Protein AF-A0A7S1Y631-F1 (afdb_monomer_lite)

Secondary structure (DSSP, 8-state):
-HHHHHHHHHHS-----SSS-HHHHHHHHHHHHHHHHHH-TT--TT-GGGGGG--B-TTSPBTT------HHHHHHHT-HHHHHHHHHHH--S-PPPPEEEEEEPPPSB-TTS-B-GGGSPPP----SS-HHHHH-GGGHHHHHHHHTT----SS-THHHHHHHH---GGG-----EEEE-S-SS---TTS---EEEEE-

Sequence (200 aa):
LKKRRTFFQKYGFIIFRHILSEEECDEAIDDMWNLIIEQNNSVRRDDWTTWERNFTTQFGMPFNVKALFRPSLLRLRQHPRVYDAFRSILHDDEIVCGHDRWLMNRPTVLPDGTRKKEWESKHNVHLDFNPFSFFESSAEKAVRGYLSQLQYSNKNMRGFIAENNTIHQSFGLCVQGILNLQDLESYGPNKGGGGTIVVQ

Radius of gyration: 18.42 Å; chains: 1; bounding box: 43×35×48 Å

pLDDT: mean 87.19, std 10.1, range [46.66, 97.69]

Structure (mmCIF, N/CA/C/O backbone):
data_AF-A0A7S1Y631-F1
#
_entry.id   AF-A0A7S1Y631-F1
#
loop_
_atom_site.group_PDB
_atom_site.id
_atom_site.type_symbol
_atom_site.label_atom_id
_atom_site.label_alt_id
_atom_site.label_comp_id
_atom_site.label_asym_id
_atom_site.label_entity_id
_atom_site.label_seq_id
_atom_site.pdbx_PDB_ins_code
_atom_site.Cartn_x
_atom_site.Cartn_y
_atom_site.Cartn_z
_atom_site.occupancy
_atom_site.B_iso_or_equiv
_atom_site.auth_seq_id
_atom_site.auth_comp_id
_atom_site.auth_asym_id
_atom_site.auth_atom_id
_atom_site.pdbx_PDB_model_num
ATOM 1 N N . LEU A 1 1 ? -3.856 -18.880 14.630 1.00 62.88 1 LEU A N 1
ATOM 2 C CA . LEU A 1 1 ? -4.432 -17.577 15.040 1.00 62.88 1 LEU A CA 1
ATOM 3 C C . LEU A 1 1 ? -3.735 -17.002 16.277 1.00 62.88 1 LEU A C 1
ATOM 5 O O . LEU A 1 1 ? -2.932 -16.102 16.089 1.00 62.88 1 LEU A O 1
ATOM 9 N N . LYS A 1 2 ? -3.880 -17.575 17.490 1.00 74.00 2 LYS A N 1
ATOM 10 C CA . LYS A 1 2 ? -3.275 -17.025 18.735 1.00 74.00 2 LYS A CA 1
ATOM 11 C C . LYS A 1 2 ? -1.786 -16.646 18.632 1.00 74.00 2 LYS A C 1
ATOM 13 O O . LYS A 1 2 ? -1.424 -15.535 18.990 1.00 74.00 2 LYS A O 1
ATOM 18 N N . LYS A 1 3 ? -0.940 -17.514 18.057 1.00 89.88 3 LYS A N 1
ATOM 19 C CA . LYS A 1 3 ? 0.503 -17.236 17.890 1.00 89.88 3 LYS A CA 1
ATOM 20 C C . LYS A 1 3 ? 0.800 -15.982 17.047 1.00 89.88 3 LYS A C 1
ATOM 22 O O . LYS A 1 3 ? 1.755 -15.279 17.350 1.00 89.88 3 LYS A O 1
ATOM 27 N N . ARG A 1 4 ? -0.014 -15.695 16.020 1.00 92.50 4 ARG A N 1
ATOM 28 C CA . ARG A 1 4 ? 0.170 -14.536 15.125 1.00 92.50 4 ARG A CA 1
ATOM 29 C C . ARG A 1 4 ? -0.130 -13.232 15.859 1.00 92.50 4 ARG A C 1
ATOM 31 O O . ARG A 1 4 ? 0.714 -12.346 15.880 1.00 92.50 4 ARG A O 1
ATOM 38 N N . ARG A 1 5 ? -1.277 -13.165 16.542 1.00 92.50 5 ARG A N 1
ATOM 39 C CA . ARG A 1 5 ? -1.662 -11.994 17.339 1.00 92.50 5 ARG A CA 1
ATOM 40 C C . ARG A 1 5 ? -0.692 -11.731 18.487 1.00 92.50 5 ARG A C 1
ATOM 42 O O . ARG A 1 5 ? -0.300 -10.591 18.676 1.00 92.50 5 ARG A O 1
ATOM 49 N N . THR A 1 6 ? -0.240 -12.766 19.199 1.00 94.56 6 THR A N 1
ATOM 50 C CA . THR A 1 6 ? 0.769 -12.596 20.259 1.00 94.56 6 THR A CA 1
ATOM 51 C C . THR A 1 6 ? 2.092 -12.056 19.712 1.00 94.56 6 THR A C 1
ATOM 53 O O . THR A 1 6 ? 2.695 -11.189 20.336 1.00 94.56 6 THR A O 1
ATOM 56 N N . PHE A 1 7 ? 2.539 -12.532 18.543 1.00 96.44 7 PHE A N 1
ATOM 57 C CA . PHE A 1 7 ? 3.731 -11.989 17.889 1.00 96.44 7 PHE A CA 1
ATOM 58 C C . PHE A 1 7 ? 3.532 -10.512 17.525 1.00 96.44 7 PHE A C 1
ATOM 60 O O . PHE A 1 7 ? 4.341 -9.675 17.915 1.00 96.44 7 PHE A O 1
ATOM 67 N N . PHE A 1 8 ? 2.422 -10.189 16.859 1.00 96.75 8 PHE A N 1
ATOM 68 C CA . PHE A 1 8 ? 2.091 -8.821 16.469 1.00 96.75 8 PHE A CA 1
ATOM 69 C C . PHE A 1 8 ? 2.000 -7.876 17.677 1.00 96.75 8 PHE A C 1
ATOM 71 O O . PHE A 1 8 ? 2.593 -6.809 17.660 1.00 96.75 8 PHE A O 1
ATOM 78 N N . GLN A 1 9 ? 1.354 -8.290 18.769 1.00 95.06 9 GLN A N 1
ATOM 79 C CA . GLN A 1 9 ? 1.268 -7.496 20.003 1.00 95.06 9 GLN A CA 1
ATOM 80 C C . GLN A 1 9 ? 2.632 -7.248 20.655 1.00 95.06 9 GLN A C 1
ATOM 82 O O . GLN A 1 9 ? 2.832 -6.207 21.271 1.00 95.06 9 GLN A O 1
ATOM 87 N N . LYS A 1 10 ? 3.565 -8.200 20.539 1.00 96.44 10 LYS A N 1
ATOM 88 C CA . LYS A 1 10 ? 4.908 -8.068 21.111 1.00 96.44 10 LYS A CA 1
ATOM 89 C C . LYS A 1 10 ? 5.815 -7.165 20.274 1.00 96.44 10 LYS A C 1
ATOM 91 O O . LYS A 1 10 ? 6.613 -6.431 20.845 1.00 96.44 10 LYS A O 1
ATOM 96 N N . TYR A 1 11 ? 5.739 -7.270 18.949 1.00 96.94 11 TYR A N 1
ATOM 97 C CA . TYR A 1 11 ? 6.712 -6.650 18.043 1.00 96.94 11 TYR A CA 1
ATOM 98 C C . TYR A 1 11 ? 6.158 -5.471 17.235 1.00 96.94 11 TYR A C 1
ATOM 100 O O . TYR A 1 11 ? 6.938 -4.747 16.629 1.00 96.94 11 TYR A O 1
ATOM 108 N N . GLY A 1 12 ? 4.839 -5.271 17.206 1.00 94.50 12 GLY A N 1
ATOM 109 C CA . GLY A 1 12 ? 4.174 -4.228 16.420 1.00 94.50 12 GLY A CA 1
ATOM 110 C C . GLY A 1 12 ? 4.062 -4.532 14.922 1.00 94.50 12 GLY A C 1
ATOM 111 O O . GLY A 1 12 ? 3.544 -3.711 14.177 1.00 94.50 12 GLY A O 1
ATOM 112 N N . PHE A 1 13 ? 4.531 -5.698 14.464 1.00 95.81 13 PHE A N 1
ATOM 113 C CA . PHE A 1 13 ? 4.452 -6.116 13.064 1.00 95.81 13 PHE A CA 1
ATOM 114 C C . PHE A 1 13 ? 4.351 -7.639 12.926 1.00 95.81 13 PHE A C 1
ATOM 116 O O . PHE A 1 13 ? 4.615 -8.398 13.862 1.00 95.81 13 PHE A O 1
ATOM 123 N N . ILE A 1 14 ? 3.973 -8.096 11.733 1.00 96.56 14 ILE A N 1
ATOM 124 C CA . ILE A 1 14 ? 3.995 -9.503 11.330 1.00 96.56 14 ILE A CA 1
ATOM 125 C C . ILE A 1 14 ? 4.202 -9.591 9.814 1.00 96.56 14 ILE A C 1
ATOM 127 O O . ILE A 1 14 ? 3.751 -8.723 9.074 1.00 96.56 14 ILE A O 1
ATOM 131 N N . ILE A 1 15 ? 4.877 -10.645 9.352 1.00 95.94 15 ILE A N 1
ATOM 132 C CA . ILE A 1 15 ? 5.098 -10.899 7.926 1.00 95.94 15 ILE A CA 1
ATOM 133 C C . ILE A 1 15 ? 4.320 -12.145 7.521 1.00 95.94 15 ILE A C 1
ATOM 135 O O . ILE A 1 15 ? 4.464 -13.208 8.131 1.00 95.94 15 ILE A O 1
ATOM 139 N N . PHE A 1 16 ? 3.538 -12.016 6.455 1.00 95.75 16 PHE A N 1
ATOM 140 C CA . PHE A 1 16 ? 2.877 -13.129 5.795 1.00 95.75 16 PHE A CA 1
ATOM 141 C C . PHE A 1 16 ? 3.543 -13.371 4.443 1.00 95.75 16 PHE A C 1
ATOM 143 O O . PHE A 1 16 ? 3.702 -12.448 3.650 1.00 95.75 16 PHE A O 1
ATOM 150 N N . ARG A 1 17 ? 3.953 -14.614 4.185 1.00 94.62 17 ARG A N 1
ATOM 151 C CA . ARG A 1 17 ? 4.578 -15.012 2.918 1.00 94.62 17 ARG A CA 1
ATOM 152 C C . ARG A 1 17 ? 3.569 -15.728 2.035 1.00 94.62 17 ARG A C 1
ATOM 154 O O . ARG A 1 17 ? 2.654 -16.362 2.557 1.00 94.62 17 ARG A O 1
ATOM 161 N N . HIS A 1 18 ? 3.778 -15.653 0.721 1.00 94.06 18 HIS A N 1
ATOM 162 C CA . HIS A 1 18 ? 2.951 -16.337 -0.281 1.00 94.06 18 HIS A CA 1
ATOM 163 C C . HIS A 1 18 ? 1.458 -15.983 -0.156 1.00 94.06 18 HIS A C 1
ATOM 165 O O . HIS A 1 18 ? 0.580 -16.841 -0.258 1.00 94.06 18 HIS A O 1
ATOM 171 N N . ILE A 1 19 ? 1.176 -14.704 0.121 1.00 96.06 19 ILE A N 1
ATOM 172 C CA . ILE A 1 19 ? -0.189 -14.161 0.149 1.00 96.06 19 ILE A CA 1
ATOM 173 C C . ILE A 1 19 ? -0.735 -13.978 -1.263 1.00 96.06 19 ILE A C 1
ATOM 175 O O . ILE A 1 19 ? -1.930 -14.159 -1.457 1.00 96.06 19 ILE A O 1
ATOM 179 N N . LEU A 1 20 ? 0.141 -13.674 -2.218 1.00 95.19 20 LEU A N 1
ATOM 180 C CA . LEU A 1 20 ? -0.149 -13.569 -3.644 1.00 95.19 20 LEU A CA 1
ATOM 181 C C . LEU A 1 20 ? 0.637 -14.650 -4.397 1.00 95.19 20 LEU A C 1
ATOM 183 O O . LEU A 1 20 ? 1.653 -15.147 -3.898 1.00 95.19 20 LEU A O 1
ATOM 187 N N . SER A 1 21 ? 0.114 -15.061 -5.545 1.00 94.00 21 SER A N 1
ATOM 188 C CA . SER A 1 21 ? 0.820 -15.851 -6.561 1.00 94.00 21 SER A CA 1
ATOM 189 C C . SER A 1 21 ? 1.738 -14.961 -7.406 1.00 94.00 21 SER A C 1
ATOM 191 O O . SER A 1 21 ? 1.640 -13.735 -7.346 1.00 94.00 21 SER A O 1
ATOM 193 N N . GLU A 1 22 ? 2.638 -15.570 -8.179 1.00 91.12 22 GLU A N 1
ATOM 194 C CA . GLU A 1 22 ? 3.520 -14.819 -9.084 1.00 91.12 22 GLU A CA 1
ATOM 195 C C . GLU A 1 22 ? 2.710 -14.113 -10.174 1.00 91.12 22 GLU A C 1
ATOM 197 O O . GLU A 1 22 ? 2.967 -12.951 -10.473 1.00 91.12 22 GLU A O 1
ATOM 202 N N . GLU A 1 23 ? 1.667 -14.765 -10.685 1.00 92.50 23 GLU A N 1
ATOM 203 C CA . GLU A 1 23 ? 0.781 -14.223 -11.710 1.00 92.50 23 GLU A CA 1
ATOM 204 C C . GLU A 1 23 ? 0.008 -12.993 -11.209 1.00 92.50 23 GLU A C 1
ATOM 206 O O . GLU A 1 23 ? -0.106 -11.998 -11.923 1.00 92.50 23 GLU A O 1
ATOM 211 N N . GLU A 1 24 ? -0.484 -13.026 -9.965 1.00 93.44 24 GLU A N 1
ATOM 212 C CA . GLU A 1 24 ? -1.154 -11.879 -9.333 1.00 93.44 24 GLU A CA 1
ATOM 213 C C . GLU A 1 24 ? -0.196 -10.699 -9.117 1.00 93.44 24 GLU A C 1
ATOM 215 O O . GLU A 1 24 ? -0.592 -9.538 -9.260 1.00 93.44 24 GLU A O 1
ATOM 220 N N . CYS A 1 25 ? 1.062 -10.983 -8.768 1.00 92.31 25 CYS A N 1
ATOM 221 C CA . CYS A 1 25 ? 2.093 -9.957 -8.653 1.00 92.31 25 CYS A CA 1
ATOM 222 C C . CYS A 1 25 ? 2.426 -9.340 -10.017 1.00 92.31 25 CYS A C 1
ATOM 224 O O . CYS A 1 25 ? 2.446 -8.113 -10.131 1.00 92.31 25 CYS A O 1
ATOM 226 N N . ASP A 1 26 ? 2.641 -10.168 -11.043 1.00 90.12 26 ASP A N 1
ATOM 227 C CA . ASP A 1 26 ? 2.961 -9.726 -12.403 1.00 90.12 26 ASP A CA 1
ATOM 228 C C . ASP A 1 26 ? 1.822 -8.867 -12.988 1.00 90.12 26 ASP A C 1
ATOM 230 O O . ASP A 1 26 ? 2.077 -7.779 -13.507 1.00 90.12 26 ASP A O 1
ATOM 234 N N . GLU A 1 27 ? 0.558 -9.269 -12.811 1.00 91.38 27 GLU A N 1
ATOM 235 C CA . GLU A 1 27 ? -0.607 -8.487 -13.253 1.00 91.38 27 GLU A CA 1
ATOM 236 C C . GLU A 1 27 ? -0.666 -7.099 -12.588 1.00 91.38 27 GLU A C 1
ATOM 238 O O . GLU A 1 27 ? -0.977 -6.087 -13.228 1.00 91.38 27 GLU A O 1
ATOM 243 N N . ALA A 1 28 ? -0.367 -7.024 -11.291 1.00 91.69 28 ALA A N 1
ATOM 244 C CA . ALA A 1 28 ? -0.367 -5.759 -10.568 1.00 91.69 28 ALA A CA 1
ATOM 245 C C . ALA A 1 28 ? 0.784 -4.844 -11.002 1.00 91.69 28 ALA A C 1
ATOM 247 O O . ALA A 1 28 ? 0.575 -3.640 -11.169 1.00 91.69 28 ALA A O 1
ATOM 248 N N . ILE A 1 29 ? 1.972 -5.404 -11.238 1.00 90.50 29 ILE A N 1
ATOM 249 C CA . ILE A 1 29 ? 3.133 -4.673 -11.760 1.00 90.50 29 ILE A CA 1
ATOM 250 C C . ILE A 1 29 ? 2.848 -4.140 -13.167 1.00 90.50 29 ILE A C 1
ATOM 252 O O . ILE A 1 29 ? 3.169 -2.987 -13.465 1.00 90.50 29 ILE A O 1
ATOM 256 N N . ASP A 1 30 ? 2.208 -4.937 -14.020 1.00 90.81 30 ASP A N 1
ATOM 257 C CA . ASP A 1 30 ? 1.785 -4.514 -15.354 1.00 90.81 30 ASP A CA 1
ATOM 258 C C . ASP A 1 30 ? 0.833 -3.314 -15.283 1.00 90.81 30 ASP A C 1
ATOM 260 O O . ASP A 1 30 ? 1.021 -2.325 -15.995 1.00 90.81 30 ASP A O 1
ATOM 264 N N . ASP A 1 31 ? -0.147 -3.347 -14.378 1.00 90.88 31 ASP A N 1
ATOM 265 C CA . ASP A 1 31 ? -1.072 -2.229 -14.186 1.00 90.88 31 ASP A CA 1
ATOM 266 C C . ASP A 1 31 ? -0.384 -0.966 -13.632 1.00 90.88 31 ASP A C 1
ATOM 268 O O . ASP A 1 31 ? -0.712 0.151 -14.046 1.00 90.88 31 ASP A O 1
ATOM 272 N N . MET A 1 32 ? 0.609 -1.127 -12.750 1.00 89.06 32 MET A N 1
ATOM 273 C CA . MET A 1 32 ? 1.445 -0.019 -12.273 1.00 89.06 32 MET A CA 1
ATOM 274 C C . MET A 1 32 ? 2.220 0.625 -13.429 1.00 89.06 32 MET A C 1
ATOM 276 O O . MET A 1 32 ? 2.198 1.850 -13.567 1.00 89.06 32 MET A O 1
ATOM 280 N N . TRP A 1 33 ? 2.846 -0.175 -14.300 1.00 89.25 33 TRP A N 1
ATOM 281 C CA . TRP A 1 33 ? 3.524 0.323 -15.502 1.00 89.25 33 TRP A CA 1
ATOM 282 C C . TRP A 1 33 ? 2.578 1.043 -16.454 1.00 89.25 33 TRP A C 1
ATOM 284 O O . TRP A 1 33 ? 2.906 2.136 -16.921 1.00 89.25 33 TRP A O 1
ATOM 294 N N . ASN A 1 34 ? 1.398 0.474 -16.702 1.00 90.56 34 ASN A N 1
ATOM 295 C CA . ASN A 1 34 ? 0.387 1.093 -17.553 1.00 90.56 34 ASN A CA 1
ATOM 296 C C . ASN A 1 34 ? -0.004 2.478 -17.024 1.00 90.56 34 ASN A C 1
ATOM 298 O O . ASN A 1 34 ? -0.001 3.439 -17.790 1.00 90.56 34 ASN A O 1
ATOM 302 N N . LEU A 1 35 ? -0.228 2.621 -15.711 1.00 88.25 35 LEU A N 1
ATOM 303 C CA . LEU A 1 35 ? -0.537 3.921 -15.107 1.00 88.25 35 LEU A CA 1
ATOM 304 C C . LEU A 1 35 ? 0.593 4.946 -15.303 1.00 88.25 35 LEU A C 1
ATOM 306 O O . LEU A 1 35 ? 0.322 6.117 -15.565 1.00 88.25 35 LEU A O 1
ATOM 310 N N . ILE A 1 36 ? 1.856 4.535 -15.181 1.00 87.62 36 ILE A N 1
ATOM 311 C CA . ILE A 1 36 ? 2.997 5.442 -15.390 1.00 87.62 36 ILE A CA 1
ATOM 312 C C . ILE A 1 36 ? 3.056 5.902 -16.842 1.00 87.62 36 ILE A C 1
ATOM 314 O O . ILE A 1 36 ? 3.253 7.088 -17.094 1.00 87.62 36 ILE A O 1
ATOM 318 N N . ILE A 1 37 ? 2.887 4.979 -17.788 1.00 89.44 37 ILE A N 1
ATOM 319 C CA . ILE A 1 37 ? 2.931 5.271 -19.225 1.00 89.44 37 ILE A CA 1
ATOM 320 C C . ILE A 1 37 ? 1.765 6.191 -19.615 1.00 89.44 37 ILE A C 1
ATOM 322 O O . ILE A 1 37 ? 1.969 7.154 -20.354 1.00 89.44 37 ILE A O 1
ATOM 326 N N . GLU A 1 38 ? 0.567 5.959 -19.065 1.00 88.62 38 GLU A N 1
ATOM 327 C CA . GLU A 1 38 ? -0.604 6.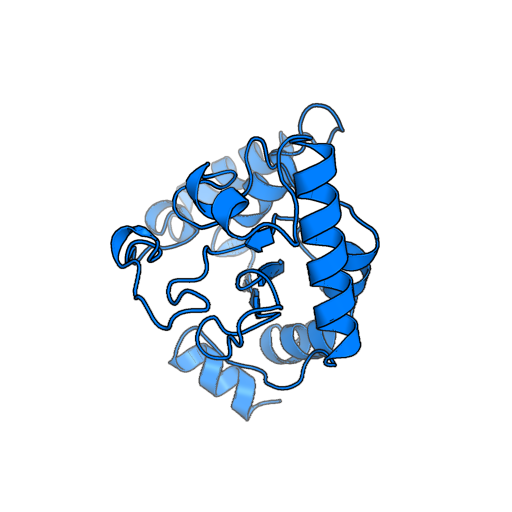838 -19.218 1.00 88.62 38 GLU A CA 1
ATOM 328 C C . GLU A 1 38 ? -0.310 8.271 -18.730 1.00 88.62 38 GLU A C 1
ATOM 330 O O . GLU A 1 38 ? -0.759 9.243 -19.339 1.00 88.62 38 GLU A O 1
ATOM 335 N N . GLN A 1 39 ? 0.456 8.418 -17.644 1.00 85.69 39 GLN A N 1
ATOM 336 C CA . GLN A 1 39 ? 0.809 9.715 -17.052 1.00 85.69 39 GLN A CA 1
ATOM 337 C C . GLN A 1 39 ? 2.035 10.374 -17.697 1.00 85.69 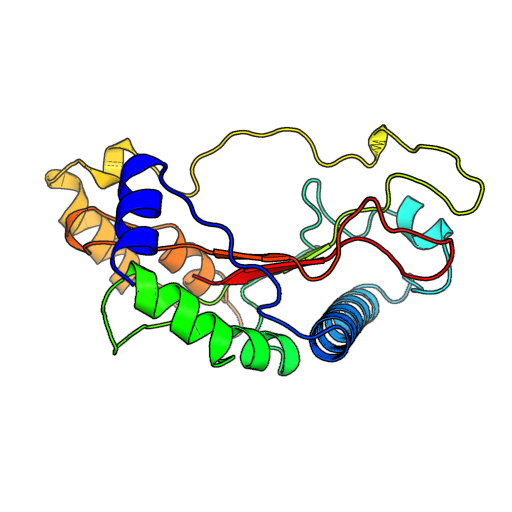39 GLN A C 1
ATOM 339 O O . GLN A 1 39 ? 2.206 11.591 -17.595 1.00 85.69 39 GLN A O 1
ATOM 344 N N . ASN A 1 40 ? 2.900 9.588 -18.334 1.00 86.38 40 ASN A N 1
ATOM 345 C CA . ASN A 1 40 ? 4.147 10.040 -18.925 1.00 86.38 40 ASN A CA 1
ATOM 346 C C . ASN A 1 40 ? 4.463 9.226 -20.184 1.00 86.38 40 ASN A C 1
ATOM 348 O O . ASN A 1 40 ? 5.152 8.209 -20.137 1.00 86.38 40 ASN A O 1
ATOM 352 N N . ASN A 1 41 ? 4.024 9.736 -21.334 1.00 85.62 41 ASN A N 1
ATOM 353 C CA . ASN A 1 41 ? 4.198 9.098 -22.643 1.00 85.62 41 ASN A CA 1
ATOM 3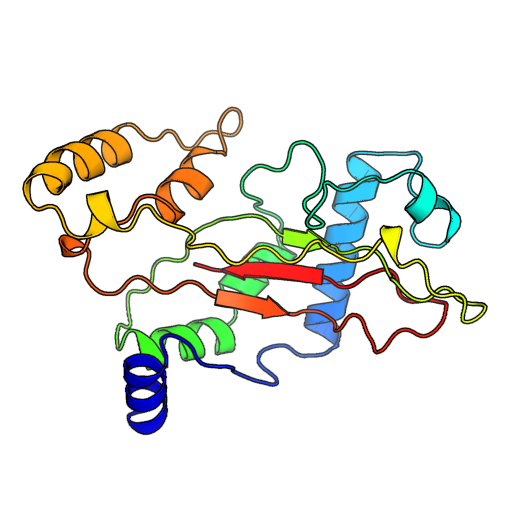54 C C . ASN A 1 41 ? 5.665 8.890 -23.080 1.00 85.62 41 ASN A C 1
ATOM 356 O O . ASN A 1 41 ? 5.918 8.192 -24.063 1.00 85.62 41 ASN A O 1
ATOM 360 N N . SER A 1 42 ? 6.629 9.501 -22.383 1.00 87.12 42 SER A N 1
ATOM 361 C CA . SER A 1 42 ? 8.059 9.326 -22.646 1.00 87.12 42 SER A CA 1
ATOM 362 C C . SER A 1 42 ? 8.651 8.093 -21.955 1.00 87.12 42 SER A C 1
ATOM 364 O O . SER A 1 42 ? 9.752 7.671 -22.316 1.00 87.12 42 SER A O 1
ATOM 366 N N . VAL A 1 43 ? 7.944 7.526 -20.973 1.00 88.88 43 VAL A N 1
ATOM 367 C CA . VAL A 1 43 ? 8.343 6.314 -20.252 1.00 88.88 43 VAL A CA 1
ATOM 368 C C . VAL A 1 43 ? 8.118 5.112 -21.158 1.00 88.88 43 VAL A C 1
ATOM 370 O O . VAL A 1 43 ? 7.028 4.923 -21.698 1.00 88.88 43 VAL A O 1
ATOM 373 N N . ARG A 1 44 ? 9.142 4.268 -21.291 1.00 88.31 44 ARG A N 1
ATOM 374 C CA . ARG A 1 44 ? 9.006 2.943 -21.894 1.00 88.31 44 ARG A CA 1
ATOM 375 C C . ARG A 1 44 ? 9.530 1.882 -20.939 1.00 88.31 44 ARG A C 1
ATOM 377 O O . ARG A 1 44 ? 10.628 2.015 -20.406 1.00 88.31 44 ARG A O 1
ATOM 384 N N . ARG A 1 45 ? 8.726 0.844 -20.711 1.00 86.25 45 ARG A N 1
ATOM 385 C CA . ARG A 1 45 ? 9.032 -0.236 -19.759 1.00 86.25 45 ARG A CA 1
ATOM 386 C C . ARG A 1 45 ? 10.265 -1.049 -20.164 1.00 86.25 45 ARG A C 1
ATOM 388 O O . ARG A 1 45 ? 11.002 -1.511 -19.302 1.00 86.25 45 ARG A O 1
ATOM 395 N N . ASP A 1 46 ? 10.459 -1.223 -21.463 1.00 84.75 46 ASP A N 1
ATOM 396 C CA . ASP A 1 46 ? 11.545 -1.972 -22.093 1.00 84.75 46 ASP A CA 1
ATOM 397 C C . ASP A 1 46 ? 12.823 -1.141 -22.310 1.00 84.75 46 ASP A C 1
ATOM 399 O O . ASP A 1 46 ? 13.863 -1.690 -22.664 1.00 84.75 46 ASP A O 1
ATOM 403 N N . ASP A 1 47 ? 12.779 0.170 -22.058 1.00 86.56 47 ASP A N 1
ATOM 404 C CA . ASP A 1 47 ? 13.932 1.065 -22.158 1.00 86.56 47 ASP A CA 1
ATOM 405 C C . ASP A 1 47 ? 14.500 1.367 -20.768 1.00 86.56 47 ASP A C 1
ATOM 407 O O . ASP A 1 47 ? 13.927 2.139 -19.994 1.00 86.56 47 ASP A O 1
ATOM 411 N N . TRP A 1 48 ? 15.673 0.808 -20.462 1.00 82.94 48 TRP A N 1
ATOM 412 C CA . TRP A 1 48 ? 16.336 1.017 -19.173 1.00 82.94 48 TRP A CA 1
ATOM 413 C C . TRP A 1 48 ? 16.688 2.486 -18.896 1.00 82.94 48 TRP A C 1
ATOM 415 O O . TRP A 1 48 ? 16.725 2.916 -17.740 1.00 82.94 48 TRP A O 1
ATOM 425 N N . THR A 1 49 ? 16.898 3.291 -19.942 1.00 86.12 49 THR A N 1
ATOM 426 C CA . THR A 1 49 ? 17.199 4.721 -19.789 1.00 86.12 49 THR A CA 1
ATOM 427 C C . THR A 1 49 ? 15.999 5.514 -19.270 1.00 86.12 49 THR A C 1
ATOM 429 O O . THR A 1 49 ? 16.169 6.617 -18.748 1.00 86.12 49 THR A O 1
ATOM 432 N N . THR A 1 50 ? 14.790 4.941 -19.315 1.00 87.75 50 THR A N 1
ATOM 433 C CA . THR A 1 50 ? 13.584 5.519 -18.711 1.00 87.75 50 THR A CA 1
ATOM 434 C C . THR A 1 50 ? 13.774 5.798 -17.222 1.00 87.75 50 THR A C 1
ATOM 436 O O . THR A 1 50 ? 13.302 6.825 -16.727 1.00 87.75 50 THR A O 1
ATOM 439 N N . TRP A 1 51 ? 14.512 4.943 -16.509 1.00 86.06 51 TRP A N 1
ATOM 440 C CA . TRP A 1 51 ? 14.787 5.146 -15.090 1.00 86.06 51 TRP A CA 1
ATOM 441 C C . TRP A 1 51 ? 15.565 6.435 -14.831 1.00 86.06 51 TRP A C 1
ATOM 443 O O . TRP A 1 51 ? 15.228 7.140 -13.883 1.00 86.06 51 TRP A O 1
ATOM 453 N N . GLU A 1 52 ? 16.521 6.803 -15.694 1.00 86.50 52 GLU A N 1
ATOM 454 C CA . GLU A 1 52 ? 17.352 8.014 -15.552 1.00 86.50 52 GLU A CA 1
ATOM 455 C C . GLU A 1 52 ? 16.526 9.309 -15.508 1.00 86.50 52 GLU A C 1
ATOM 457 O O . GLU A 1 52 ? 16.926 10.285 -14.877 1.00 86.50 52 GLU A O 1
ATOM 462 N N . ARG A 1 53 ? 15.334 9.311 -16.115 1.00 82.19 53 ARG A N 1
ATOM 463 C CA . ARG A 1 53 ? 14.448 10.485 -16.182 1.00 82.19 53 ARG A CA 1
ATOM 464 C C . ARG A 1 53 ? 13.688 10.759 -14.884 1.00 82.19 53 ARG A C 1
ATOM 466 O O . ARG A 1 53 ? 13.038 11.794 -14.784 1.00 82.19 53 ARG A O 1
ATOM 473 N N . ASN A 1 54 ? 13.767 9.848 -13.913 1.00 76.25 54 ASN A N 1
ATOM 474 C CA . ASN A 1 54 ? 13.112 9.924 -12.610 1.00 76.25 54 ASN A CA 1
ATOM 475 C C . ASN A 1 54 ? 11.617 10.294 -12.693 1.00 76.25 54 ASN A C 1
ATOM 477 O O . ASN A 1 54 ? 11.213 11.416 -12.396 1.00 76.25 54 ASN A O 1
ATOM 481 N N . PHE A 1 55 ? 10.783 9.330 -13.084 1.00 80.25 55 PHE A N 1
ATOM 482 C CA . PHE A 1 55 ? 9.324 9.489 -13.180 1.00 80.25 55 PHE A CA 1
ATOM 483 C C . PHE A 1 55 ? 8.580 9.187 -11.857 1.00 80.25 55 PHE A C 1
ATOM 485 O O . PHE A 1 55 ? 7.350 9.235 -11.803 1.00 80.25 55 PHE A O 1
ATOM 492 N N . THR A 1 56 ? 9.320 8.893 -10.785 1.00 79.88 56 THR A N 1
ATOM 493 C CA . THR A 1 56 ? 8.814 8.703 -9.420 1.00 79.88 56 THR A CA 1
ATOM 494 C C . THR A 1 56 ? 9.452 9.705 -8.456 1.00 79.88 56 THR A C 1
ATOM 496 O O . THR A 1 56 ? 10.501 10.293 -8.709 1.00 79.88 56 THR A O 1
ATOM 499 N N . THR A 1 57 ? 8.832 9.894 -7.300 1.00 79.12 57 THR A N 1
ATOM 500 C CA . THR A 1 57 ? 9.395 10.657 -6.180 1.00 79.12 57 THR A CA 1
ATOM 501 C C . THR A 1 57 ? 10.430 9.831 -5.397 1.00 79.12 57 THR A C 1
ATOM 503 O O . THR A 1 57 ? 10.672 8.664 -5.701 1.00 79.12 57 THR A O 1
ATOM 506 N N . GLN A 1 58 ? 11.025 10.426 -4.353 1.00 69.12 58 GLN A N 1
ATOM 507 C CA . GLN A 1 58 ? 12.124 9.846 -3.556 1.00 69.12 58 GLN A CA 1
ATOM 508 C C . GLN A 1 58 ? 11.820 8.495 -2.871 1.00 69.12 58 GLN A C 1
ATOM 510 O O . GLN A 1 58 ? 12.752 7.845 -2.412 1.00 69.12 58 GLN A O 1
ATOM 515 N N . PHE A 1 59 ? 10.555 8.069 -2.808 1.00 78.75 59 PHE A N 1
ATOM 516 C CA . PHE A 1 59 ? 10.136 6.785 -2.222 1.00 78.75 59 PHE A CA 1
ATOM 517 C C . PHE A 1 59 ? 9.385 5.901 -3.226 1.00 78.75 59 PHE A C 1
ATOM 519 O O . PHE A 1 59 ? 8.530 5.108 -2.846 1.00 78.75 59 PHE A O 1
ATOM 526 N N . GLY A 1 60 ? 9.613 6.113 -4.524 1.00 81.94 60 GLY A N 1
ATOM 527 C CA . GLY A 1 60 ? 8.947 5.345 -5.571 1.00 81.94 60 GLY A CA 1
ATOM 528 C C . GLY A 1 60 ? 7.470 5.692 -5.778 1.00 81.94 60 GLY A C 1
ATOM 529 O O . GLY A 1 60 ? 6.820 5.080 -6.619 1.00 81.94 60 GLY A O 1
ATOM 530 N N . MET A 1 61 ? 6.906 6.679 -5.065 1.00 84.25 61 MET A N 1
ATOM 531 C CA . MET A 1 61 ? 5.543 7.144 -5.363 1.00 84.25 61 MET A CA 1
ATOM 532 C C . MET A 1 61 ? 5.545 7.833 -6.730 1.00 84.25 61 MET A C 1
ATOM 534 O O . MET A 1 61 ? 6.363 8.739 -6.920 1.00 84.25 61 MET A O 1
ATOM 538 N N . PRO A 1 62 ? 4.633 7.502 -7.651 1.00 73.38 62 PRO A N 1
ATOM 539 C CA . PRO A 1 62 ? 4.506 8.250 -8.899 1.00 73.38 62 PRO A CA 1
ATOM 540 C C . PRO A 1 62 ? 4.087 9.706 -8.655 1.00 73.38 62 PRO A C 1
ATOM 542 O O . PRO A 1 62 ? 3.613 10.083 -7.576 1.00 73.38 62 PRO A O 1
ATOM 545 N N . PHE A 1 63 ? 4.267 10.553 -9.665 1.00 73.94 63 PHE A N 1
ATOM 546 C CA . PHE A 1 63 ? 3.844 11.949 -9.583 1.00 73.94 63 PHE A CA 1
ATOM 547 C C . PHE A 1 63 ? 2.313 12.079 -9.537 1.00 73.94 63 PHE A C 1
ATOM 549 O O . PHE A 1 63 ? 1.587 11.320 -10.166 1.00 73.94 63 PHE A O 1
ATOM 556 N N . ASN A 1 64 ? 1.810 13.074 -8.796 1.00 72.06 64 ASN A N 1
ATOM 557 C CA . ASN A 1 64 ? 0.375 13.390 -8.683 1.00 72.06 64 ASN A CA 1
ATOM 558 C C . ASN A 1 64 ? -0.528 12.253 -8.168 1.00 72.06 64 ASN A C 1
ATOM 560 O O . ASN A 1 64 ? -1.741 12.274 -8.395 1.00 72.06 64 ASN A O 1
ATOM 564 N N . VAL A 1 65 ? 0.025 11.282 -7.440 1.00 67.44 65 VAL A N 1
ATOM 565 C CA . VAL A 1 65 ? -0.748 10.113 -7.020 1.00 67.44 65 VAL A CA 1
ATOM 566 C C . VAL A 1 65 ? -1.663 10.449 -5.847 1.00 67.44 65 VAL A C 1
ATOM 568 O O . VAL A 1 65 ? -1.234 10.830 -4.756 1.00 67.44 65 VAL A O 1
ATOM 571 N N . LYS A 1 66 ? -2.959 10.304 -6.111 1.00 82.38 66 LYS A N 1
ATOM 572 C CA . LYS A 1 66 ? -4.038 10.283 -5.124 1.00 82.38 66 LYS A CA 1
ATOM 573 C C . LYS A 1 66 ? -4.396 8.818 -4.822 1.00 82.38 66 LYS A C 1
ATOM 575 O O . LYS A 1 66 ? -3.778 7.930 -5.401 1.00 82.38 66 LYS A O 1
ATOM 580 N N . ALA A 1 67 ? -5.375 8.542 -3.960 1.00 88.00 67 ALA A N 1
ATOM 581 C CA . ALA A 1 67 ? -5.845 7.164 -3.793 1.00 88.00 67 ALA A CA 1
ATOM 582 C C . ALA A 1 67 ? -6.255 6.550 -5.145 1.00 88.00 67 ALA A C 1
ATOM 584 O O . ALA A 1 67 ? -6.852 7.227 -5.989 1.00 88.00 67 ALA A O 1
ATOM 585 N N . LEU A 1 68 ? -5.879 5.287 -5.359 1.00 88.06 68 LEU A N 1
ATOM 586 C CA . LEU A 1 68 ? -6.008 4.616 -6.652 1.00 88.06 68 LEU A CA 1
ATOM 587 C C . LEU A 1 68 ? -7.071 3.520 -6.621 1.00 88.06 68 LEU A C 1
ATOM 589 O O . LEU A 1 68 ? -7.058 2.640 -5.758 1.00 88.06 68 LEU A O 1
ATOM 593 N N . PHE A 1 69 ? -7.933 3.544 -7.636 1.00 90.62 69 PHE A N 1
ATOM 594 C CA . PHE A 1 69 ? -9.079 2.649 -7.807 1.00 90.62 69 PHE A CA 1
ATOM 595 C C . PHE A 1 69 ? -8.977 1.883 -9.129 1.00 90.62 69 PHE A C 1
ATOM 597 O O . PHE A 1 69 ? -9.898 1.888 -9.941 1.00 90.62 69 PHE A O 1
ATOM 604 N N . ARG A 1 70 ? -7.820 1.263 -9.381 1.00 89.56 70 ARG A N 1
ATOM 605 C CA . ARG A 1 70 ? -7.620 0.426 -10.571 1.00 89.56 70 ARG A CA 1
ATOM 606 C C . ARG A 1 70 ? -8.064 -1.015 -10.296 1.00 89.56 70 ARG A C 1
ATOM 608 O O . ARG A 1 70 ? -7.876 -1.478 -9.170 1.00 89.56 70 ARG A O 1
ATOM 615 N N . PRO A 1 71 ? -8.638 -1.735 -11.279 1.00 91.75 71 PRO A N 1
ATOM 616 C CA . PRO A 1 71 ? -9.199 -3.066 -11.049 1.00 91.75 71 PRO A CA 1
ATOM 617 C C . PRO A 1 71 ? -8.234 -4.073 -10.409 1.00 91.75 71 PRO A C 1
ATOM 619 O O . PRO A 1 71 ? -8.643 -4.772 -9.486 1.00 91.75 71 PRO A O 1
ATOM 622 N N . SER A 1 72 ? -6.969 -4.131 -10.838 1.00 90.88 72 SER A N 1
ATOM 623 C CA . SER A 1 72 ? -5.966 -5.042 -10.257 1.00 90.88 72 SER A CA 1
ATOM 624 C C . SER A 1 72 ? -5.673 -4.699 -8.792 1.00 90.88 72 SER A C 1
ATOM 626 O O . SER A 1 72 ? -5.726 -5.568 -7.927 1.00 90.88 72 SER A O 1
ATOM 628 N N . LEU A 1 73 ? -5.482 -3.414 -8.474 1.00 89.19 73 LEU A N 1
ATOM 629 C CA . LEU A 1 73 ? -5.252 -2.944 -7.104 1.00 89.19 73 LEU A CA 1
ATOM 630 C C . LEU A 1 73 ? -6.455 -3.218 -6.191 1.00 89.19 73 LEU A C 1
ATOM 632 O O . LEU A 1 73 ? -6.286 -3.580 -5.028 1.00 89.19 73 LEU A O 1
ATOM 636 N N . LEU A 1 74 ? -7.675 -3.046 -6.707 1.00 93.06 74 LEU A N 1
ATOM 637 C CA . LEU A 1 74 ? -8.899 -3.352 -5.967 1.00 93.06 74 LEU A CA 1
ATOM 638 C C . LEU A 1 74 ? -9.036 -4.856 -5.706 1.00 93.06 74 LEU A C 1
ATOM 640 O O . LEU A 1 74 ? -9.373 -5.233 -4.586 1.00 93.06 74 LEU A O 1
ATOM 644 N N . ARG A 1 75 ? -8.711 -5.709 -6.689 1.00 94.31 75 ARG A N 1
ATOM 645 C CA . ARG A 1 75 ? -8.669 -7.168 -6.498 1.00 94.31 75 ARG A CA 1
ATOM 646 C C . ARG A 1 75 ? -7.682 -7.568 -5.406 1.00 94.31 75 ARG A C 1
ATOM 648 O O . ARG A 1 75 ? -8.038 -8.373 -4.556 1.00 94.31 75 ARG A O 1
ATOM 655 N N . LEU A 1 76 ? -6.492 -6.967 -5.379 1.00 93.56 76 LEU A N 1
ATOM 656 C CA . LEU A 1 76 ? -5.495 -7.249 -4.343 1.00 93.56 76 LEU A CA 1
ATOM 657 C C . LEU A 1 76 ? -5.957 -6.833 -2.942 1.00 93.56 76 LEU A C 1
ATOM 659 O O . LEU A 1 76 ? -5.754 -7.577 -1.985 1.00 93.56 76 LEU A O 1
ATOM 663 N N . ARG A 1 77 ? -6.633 -5.687 -2.809 1.00 93.31 77 ARG A N 1
ATOM 664 C CA . ARG A 1 77 ? -7.225 -5.252 -1.528 1.00 93.31 77 ARG A CA 1
ATOM 665 C C . ARG A 1 77 ? -8.345 -6.171 -1.048 1.00 93.31 77 ARG A C 1
ATOM 667 O O . ARG A 1 77 ? -8.501 -6.372 0.149 1.00 93.31 77 ARG A O 1
ATOM 674 N N . GLN A 1 78 ? -9.098 -6.745 -1.980 1.00 94.56 78 GLN A N 1
ATOM 675 C CA . GLN A 1 78 ? -10.189 -7.682 -1.700 1.00 94.56 78 GLN A CA 1
ATOM 676 C C . GLN A 1 78 ? -9.727 -9.146 -1.682 1.00 94.56 78 GLN A C 1
ATOM 678 O O . GLN A 1 78 ? -10.549 -10.054 -1.564 1.00 94.56 78 GLN A O 1
ATOM 683 N N . HIS A 1 79 ? -8.425 -9.401 -1.819 1.00 96.94 79 HIS A N 1
ATOM 684 C CA . HIS A 1 79 ? -7.919 -10.751 -1.984 1.00 96.94 79 HIS A CA 1
ATOM 685 C C . HIS A 1 79 ? -8.168 -11.577 -0.698 1.00 96.94 79 HIS A C 1
ATOM 687 O O . HIS A 1 79 ? -7.742 -11.157 0.384 1.00 96.94 79 HIS A O 1
ATOM 693 N N . PRO A 1 80 ? -8.765 -12.788 -0.767 1.00 97.12 80 PRO A N 1
ATOM 694 C CA . PRO A 1 80 ? -9.154 -13.558 0.423 1.00 97.12 80 PRO A CA 1
ATOM 695 C C . PRO A 1 80 ? -8.008 -13.833 1.405 1.00 97.12 80 PRO A C 1
ATOM 697 O O . PRO A 1 80 ? -8.168 -13.664 2.608 1.00 97.12 80 PRO A O 1
ATOM 700 N N . ARG A 1 81 ? -6.807 -14.168 0.905 1.00 97.69 81 ARG A N 1
ATOM 701 C CA . ARG A 1 81 ? -5.620 -14.365 1.765 1.00 97.69 81 ARG A CA 1
ATOM 702 C C . ARG A 1 81 ? -5.143 -13.070 2.436 1.00 97.69 81 ARG A C 1
ATOM 704 O O . ARG A 1 81 ? -4.563 -13.142 3.516 1.00 97.69 81 ARG A O 1
ATOM 711 N N . VAL A 1 82 ? -5.372 -11.906 1.818 1.00 96.88 82 VAL A N 1
ATOM 712 C CA . VAL A 1 82 ? -5.055 -10.600 2.420 1.00 96.88 82 VAL A CA 1
ATOM 713 C C . VAL A 1 82 ? -6.048 -10.344 3.547 1.00 96.88 82 VAL A C 1
ATOM 715 O O . VAL A 1 82 ? -5.631 -10.141 4.683 1.00 96.88 82 VAL A O 1
ATOM 718 N N . TYR A 1 83 ? -7.346 -10.482 3.272 1.00 96.88 83 TYR A N 1
ATOM 719 C CA . TYR A 1 83 ? -8.392 -10.389 4.290 1.00 96.88 83 TYR A CA 1
ATOM 720 C C . TYR A 1 83 ? -8.133 -11.333 5.478 1.00 96.88 83 TYR A C 1
ATOM 722 O O . TYR A 1 83 ? -8.121 -10.884 6.621 1.00 96.88 83 TYR A O 1
ATOM 730 N N . ASP A 1 84 ? -7.808 -12.606 5.235 1.00 96.31 84 ASP A N 1
ATOM 731 C CA . ASP A 1 84 ? -7.489 -13.577 6.291 1.00 96.31 84 ASP A CA 1
ATOM 732 C C . ASP A 1 84 ? -6.265 -13.175 7.127 1.00 96.31 84 ASP A C 1
ATOM 734 O O . ASP A 1 84 ? -6.204 -13.451 8.333 1.00 96.31 84 ASP A O 1
ATOM 738 N N . ALA A 1 85 ? -5.274 -12.529 6.506 1.00 96.31 85 ALA A N 1
ATOM 739 C CA . ALA A 1 85 ? -4.116 -12.002 7.213 1.00 96.31 85 ALA A CA 1
ATOM 740 C C . ALA A 1 85 ? -4.547 -10.916 8.209 1.00 96.31 85 ALA A C 1
ATOM 742 O O . ALA A 1 85 ? -4.261 -11.063 9.403 1.00 96.31 85 ALA A O 1
ATOM 743 N N . PHE A 1 86 ? -5.304 -9.908 7.759 1.00 96.19 86 PHE A N 1
ATOM 744 C CA . PHE A 1 86 ? -5.832 -8.834 8.611 1.00 96.19 86 PHE A CA 1
ATOM 745 C C . PHE A 1 86 ? -6.798 -9.363 9.677 1.00 96.19 86 PHE A C 1
ATOM 747 O O . PHE A 1 86 ? -6.599 -9.099 10.865 1.00 96.19 86 PHE A O 1
ATOM 754 N N . ARG A 1 87 ? -7.759 -10.213 9.300 1.00 95.62 87 ARG A N 1
ATOM 755 C CA . ARG A 1 87 ? -8.694 -10.893 10.212 1.00 95.62 87 ARG A CA 1
ATOM 756 C C . ARG A 1 87 ? -7.976 -11.661 11.307 1.00 95.62 87 ARG A C 1
ATOM 758 O O . ARG A 1 87 ? -8.377 -11.620 12.469 1.00 95.62 87 ARG A O 1
ATOM 765 N N . SER A 1 88 ? -6.860 -12.314 10.985 1.00 95.06 88 SER A N 1
ATOM 766 C CA . SER A 1 88 ? -6.079 -13.044 11.987 1.00 95.06 88 SER A CA 1
ATOM 767 C C . SER A 1 88 ? -5.388 -12.160 13.032 1.00 95.06 88 SER A C 1
ATOM 769 O O . SER A 1 88 ? -4.966 -12.688 14.065 1.00 95.06 88 SER A O 1
ATOM 771 N N . ILE A 1 89 ? -5.271 -10.852 12.779 1.00 95.69 89 ILE A N 1
ATOM 772 C CA . ILE A 1 89 ? -4.680 -9.859 13.684 1.00 95.69 89 ILE A CA 1
ATOM 773 C C . ILE A 1 89 ? -5.765 -9.057 14.400 1.00 95.69 89 ILE A C 1
ATOM 775 O O . ILE A 1 89 ? -5.755 -9.001 15.632 1.00 95.69 89 ILE A O 1
ATOM 779 N N . LEU A 1 90 ? -6.717 -8.510 13.643 1.00 94.38 90 LEU A N 1
ATOM 780 C CA . LEU A 1 90 ? -7.831 -7.712 14.154 1.00 94.38 90 LEU A CA 1
ATOM 781 C C . LEU A 1 90 ? -8.799 -8.553 14.999 1.00 94.38 90 LEU A C 1
ATOM 783 O O . LEU A 1 90 ? -9.329 -8.055 15.987 1.00 94.38 90 LEU A O 1
ATOM 787 N N . HIS A 1 91 ? -8.936 -9.852 14.688 1.00 92.94 91 HIS A N 1
ATOM 788 C CA . HIS A 1 91 ? -9.980 -10.729 15.236 1.00 92.94 91 HIS A CA 1
ATOM 789 C C . HIS A 1 91 ? -11.389 -10.156 15.010 1.00 92.94 91 HIS A C 1
ATOM 791 O O . HIS A 1 91 ? -12.248 -10.264 15.882 1.00 92.94 91 HIS A O 1
ATOM 797 N N . ASP A 1 92 ? -11.588 -9.560 13.840 1.00 93.00 92 ASP A N 1
ATOM 798 C CA . ASP A 1 92 ? -12.851 -8.994 13.391 1.00 93.00 92 ASP A CA 1
ATOM 799 C C . ASP A 1 92 ? -13.163 -9.537 11.995 1.00 93.00 92 ASP A C 1
ATOM 801 O O . ASP A 1 92 ? -12.250 -9.796 11.204 1.00 93.00 92 ASP A O 1
ATOM 805 N N . ASP A 1 93 ? -14.445 -9.725 11.721 1.00 94.31 93 ASP A N 1
ATOM 806 C CA . ASP A 1 93 ? -14.951 -10.186 10.436 1.00 94.31 93 ASP A CA 1
ATOM 807 C C . ASP A 1 93 ? -15.418 -8.994 9.576 1.00 94.31 93 ASP A C 1
ATOM 809 O O . ASP A 1 93 ? -15.416 -9.084 8.345 1.00 94.31 93 ASP A O 1
ATOM 813 N N . GLU A 1 94 ? -15.733 -7.857 10.200 1.00 93.75 94 GLU A N 1
ATOM 814 C CA . GLU A 1 94 ? -16.179 -6.619 9.559 1.00 93.75 94 GLU A CA 1
ATOM 815 C C . GLU A 1 94 ? -14.998 -5.662 9.349 1.00 93.75 94 GLU A C 1
ATOM 817 O O . GLU A 1 94 ? -14.870 -4.610 9.974 1.00 93.75 94 GLU A O 1
ATOM 822 N N . ILE A 1 95 ? -14.095 -6.045 8.445 1.00 92.94 95 ILE A N 1
ATOM 823 C CA . ILE A 1 95 ? -12.898 -5.257 8.130 1.00 92.94 95 ILE A CA 1
ATOM 824 C C . ILE A 1 95 ? -13.193 -4.319 6.964 1.00 92.94 95 ILE A C 1
ATOM 826 O O . ILE A 1 95 ? -13.504 -4.759 5.856 1.00 92.94 95 ILE A O 1
ATOM 830 N N . VAL A 1 96 ? -13.036 -3.020 7.206 1.00 90.38 96 VAL A N 1
ATOM 831 C CA . VAL A 1 96 ? -13.069 -1.993 6.163 1.00 90.38 96 VAL A CA 1
ATOM 832 C C . VAL A 1 96 ? -11.652 -1.782 5.647 1.00 90.38 96 VAL A C 1
ATOM 834 O O . VAL A 1 96 ? -10.744 -1.553 6.436 1.00 90.38 96 VAL A O 1
ATOM 837 N N . CYS A 1 97 ? -11.470 -1.855 4.328 1.00 91.12 97 CYS A N 1
ATOM 838 C CA . CYS A 1 97 ? -10.179 -1.589 3.702 1.00 91.12 97 CYS A CA 1
ATOM 839 C C . CYS A 1 97 ? -10.050 -0.106 3.333 1.00 91.12 97 CYS A C 1
ATOM 841 O O . CYS A 1 97 ? -10.877 0.438 2.595 1.00 91.12 97 CYS A O 1
ATOM 843 N N . GLY A 1 98 ? -8.982 0.524 3.809 1.00 89.62 98 GLY A N 1
ATOM 844 C CA . GLY A 1 98 ? -8.541 1.846 3.398 1.00 89.62 98 GLY A CA 1
ATOM 845 C C . GLY A 1 98 ? -7.970 1.840 1.979 1.00 89.62 98 GLY A C 1
ATOM 846 O O . GLY A 1 98 ? -7.319 0.896 1.517 1.00 89.62 98 GLY A O 1
ATOM 847 N N . HIS A 1 99 ? -8.191 2.938 1.259 1.00 90.50 99 HIS A N 1
ATOM 848 C CA . HIS A 1 99 ? -7.652 3.123 -0.085 1.00 90.50 99 HIS A CA 1
ATOM 849 C C . HIS A 1 99 ? -6.448 4.059 -0.059 1.00 90.50 99 HIS A C 1
ATOM 851 O O . HIS A 1 99 ? -6.548 5.214 0.340 1.00 90.50 99 HIS A O 1
ATOM 857 N N . ASP A 1 100 ? -5.316 3.582 -0.562 1.00 89.44 100 ASP A N 1
ATOM 858 C CA . ASP A 1 100 ? -4.093 4.378 -0.668 1.00 89.44 100 ASP A CA 1
ATOM 859 C C . ASP A 1 100 ? -3.454 4.168 -2.055 1.00 89.44 100 ASP A C 1
ATOM 861 O O . ASP A 1 100 ? -4.126 3.903 -3.066 1.00 89.44 100 ASP A O 1
ATOM 865 N N . ARG A 1 101 ? -2.144 4.344 -2.113 1.00 88.19 101 ARG A N 1
ATOM 866 C CA . ARG A 1 101 ? -1.312 4.414 -3.302 1.00 88.19 101 ARG A CA 1
ATOM 867 C C . ARG A 1 101 ? -0.496 3.129 -3.446 1.00 88.19 101 ARG A C 1
ATOM 869 O O . ARG A 1 101 ? -0.585 2.204 -2.637 1.00 88.19 101 ARG A O 1
ATOM 876 N N . TRP A 1 102 ? 0.319 3.097 -4.488 1.00 89.62 102 TRP A N 1
ATOM 877 C CA . TRP A 1 102 ? 1.384 2.118 -4.657 1.00 89.62 102 TRP A CA 1
ATOM 878 C C . TRP A 1 102 ? 2.728 2.835 -4.791 1.00 89.62 102 TRP A C 1
ATOM 880 O O . TRP A 1 102 ? 2.779 4.036 -5.085 1.00 89.62 102 TRP A O 1
ATOM 890 N N . LEU A 1 103 ? 3.807 2.094 -4.564 1.00 88.25 103 LEU A N 1
ATOM 891 C CA . LEU A 1 103 ? 5.188 2.541 -4.712 1.00 88.25 103 LEU A CA 1
ATOM 892 C C . LEU A 1 103 ? 5.885 1.654 -5.742 1.00 88.25 103 LEU A C 1
ATOM 894 O O . LEU A 1 103 ? 5.726 0.437 -5.709 1.00 88.25 103 LEU A O 1
ATOM 898 N N . MET A 1 104 ? 6.656 2.250 -6.647 1.00 87.56 104 MET A N 1
ATOM 899 C CA . MET A 1 104 ? 7.589 1.519 -7.499 1.00 87.56 104 MET A CA 1
ATOM 900 C C . MET A 1 104 ? 8.978 2.110 -7.339 1.00 87.56 104 MET A C 1
ATOM 902 O O . MET A 1 104 ? 9.245 3.249 -7.723 1.00 87.56 104 MET A O 1
ATOM 906 N N . ASN A 1 105 ? 9.857 1.333 -6.725 1.00 85.56 105 ASN A N 1
ATOM 907 C CA . ASN A 1 105 ? 11.224 1.740 -6.461 1.00 85.56 105 ASN A CA 1
ATOM 908 C C . ASN A 1 105 ? 12.085 1.531 -7.708 1.00 85.56 105 ASN A C 1
ATOM 910 O O . ASN A 1 105 ? 11.863 0.615 -8.502 1.00 85.56 105 ASN A O 1
ATOM 914 N N . ARG A 1 106 ? 13.102 2.380 -7.859 1.00 86.00 106 ARG A N 1
ATOM 915 C CA . ARG A 1 106 ? 14.071 2.250 -8.945 1.00 86.00 106 ARG A CA 1
ATOM 916 C C . ARG A 1 106 ? 14.949 1.008 -8.723 1.00 86.00 106 ARG A C 1
ATOM 918 O O . ARG A 1 106 ? 15.326 0.735 -7.582 1.00 86.00 106 ARG A O 1
ATOM 925 N N . PRO A 1 107 ? 15.315 0.280 -9.788 1.00 84.38 107 PRO A N 1
ATOM 926 C CA . PRO A 1 107 ? 16.233 -0.848 -9.689 1.00 84.38 107 PRO A CA 1
ATOM 927 C C . PRO A 1 107 ? 17.651 -0.349 -9.400 1.00 84.38 107 PRO A C 1
ATOM 929 O O . PRO A 1 107 ? 18.228 0.400 -10.178 1.00 84.38 107 PRO A O 1
ATOM 932 N N . THR A 1 108 ? 18.238 -0.751 -8.278 1.00 85.38 108 THR A N 1
ATOM 933 C CA . THR A 1 108 ? 19.555 -0.246 -7.849 1.00 85.38 108 THR A CA 1
ATOM 934 C C . THR A 1 108 ? 20.723 -0.969 -8.516 1.00 85.38 108 THR A C 1
ATOM 936 O O . THR A 1 108 ? 21.853 -0.494 -8.423 1.00 85.38 108 THR A O 1
ATOM 939 N N . VAL A 1 109 ? 20.461 -2.080 -9.208 1.00 84.81 109 VAL A N 1
ATOM 940 C CA . VAL A 1 109 ? 21.429 -2.846 -9.999 1.00 84.81 109 VAL A CA 1
ATOM 941 C C . VAL A 1 109 ? 20.966 -2.856 -11.455 1.00 84.81 109 VAL A C 1
ATOM 943 O O . VAL A 1 109 ? 19.826 -3.216 -11.744 1.00 84.81 109 VAL A O 1
ATOM 946 N N . LEU A 1 110 ? 21.834 -2.414 -12.363 1.00 83.50 110 LEU A N 1
ATOM 947 C CA . LEU A 1 110 ? 21.555 -2.338 -13.796 1.00 83.50 110 LEU A CA 1
ATOM 948 C C . LEU A 1 110 ? 21.806 -3.686 -14.500 1.00 83.50 110 LEU A C 1
ATOM 950 O O . LEU A 1 110 ? 22.493 -4.544 -13.944 1.00 83.50 110 LEU A O 1
ATOM 954 N N . PRO A 1 111 ? 21.322 -3.867 -15.748 1.00 82.69 111 PRO A N 1
ATOM 955 C CA . PRO A 1 111 ? 21.583 -5.051 -16.568 1.00 82.69 111 PRO A CA 1
ATOM 956 C C . PRO A 1 111 ? 23.055 -5.454 -16.703 1.00 82.69 111 PRO A C 1
ATOM 958 O O . PRO A 1 111 ? 23.352 -6.639 -16.818 1.00 82.69 111 PRO A O 1
ATOM 961 N N . ASP A 1 112 ? 23.970 -4.483 -16.689 1.00 86.62 112 ASP A N 1
ATOM 962 C CA . ASP A 1 112 ? 25.418 -4.704 -16.776 1.00 86.62 112 ASP A CA 1
ATOM 963 C C . ASP A 1 112 ? 26.078 -5.008 -15.414 1.00 86.62 112 ASP A C 1
ATOM 965 O O . ASP A 1 112 ? 27.295 -5.161 -15.332 1.00 86.62 112 ASP A O 1
ATOM 969 N N . GLY A 1 113 ? 25.286 -5.095 -14.339 1.00 85.50 113 GLY A N 1
ATOM 970 C CA . GLY A 1 113 ? 25.746 -5.313 -12.968 1.00 85.50 113 GLY A CA 1
ATOM 971 C C . GLY A 1 113 ? 26.173 -4.040 -12.231 1.00 85.50 113 GLY A C 1
ATOM 972 O O . GLY A 1 113 ? 26.515 -4.109 -11.048 1.00 85.50 113 GLY A O 1
ATOM 973 N N . THR A 1 114 ? 26.137 -2.869 -12.875 1.00 88.19 114 THR A N 1
ATOM 974 C CA . THR A 1 114 ? 26.468 -1.594 -12.227 1.00 88.19 114 THR A CA 1
ATOM 975 C C . THR A 1 114 ? 25.466 -1.284 -11.118 1.00 88.19 114 THR A C 1
ATOM 977 O O . THR A 1 114 ? 24.256 -1.358 -11.324 1.00 88.19 114 THR A O 1
ATOM 980 N N . ARG A 1 115 ? 25.947 -0.876 -9.938 1.00 88.31 115 ARG A N 1
ATOM 981 C CA . ARG A 1 115 ? 25.089 -0.424 -8.833 1.00 88.31 115 ARG A CA 1
ATOM 982 C C . ARG A 1 115 ? 24.921 1.099 -8.845 1.00 88.31 115 ARG A C 1
ATOM 984 O O . ARG A 1 115 ? 25.905 1.826 -8.734 1.00 88.31 115 ARG A O 1
ATOM 991 N N . LYS A 1 116 ? 23.678 1.578 -8.906 1.00 87.31 116 LYS A N 1
ATOM 992 C CA . LYS A 1 116 ? 23.286 2.996 -8.825 1.00 87.31 116 LYS A CA 1
ATOM 993 C C . LYS A 1 116 ? 22.840 3.335 -7.403 1.00 87.31 116 LYS A C 1
ATOM 995 O O . LYS A 1 116 ? 21.657 3.272 -7.069 1.00 87.31 116 LYS A O 1
ATOM 1000 N N . LYS A 1 117 ? 23.799 3.671 -6.535 1.00 87.81 117 LYS A N 1
ATOM 1001 C CA . LYS A 1 117 ? 23.533 3.974 -5.115 1.00 87.81 117 LYS A CA 1
ATOM 1002 C C . LYS A 1 117 ? 22.595 5.171 -4.944 1.00 87.81 117 LYS A C 1
ATOM 1004 O O . LYS A 1 117 ? 21.789 5.213 -4.025 1.00 87.81 117 LYS A O 1
ATOM 1009 N N . GLU A 1 118 ? 22.665 6.138 -5.848 1.00 87.56 118 GLU A N 1
ATOM 1010 C CA . GLU A 1 118 ? 21.806 7.317 -5.866 1.00 87.56 118 GLU A CA 1
ATOM 1011 C C . GLU A 1 118 ? 20.335 7.010 -6.202 1.00 87.56 118 GLU A C 1
ATOM 1013 O O . GLU A 1 118 ? 19.487 7.892 -6.071 1.00 87.56 118 GLU A O 1
ATOM 1018 N N . TRP A 1 119 ? 20.017 5.774 -6.610 1.00 86.25 119 TRP A N 1
ATOM 1019 C CA . TRP A 1 119 ? 18.644 5.301 -6.827 1.00 86.25 119 TRP A CA 1
ATOM 1020 C C . TRP A 1 119 ? 18.072 4.563 -5.614 1.00 86.25 119 TRP A C 1
ATOM 1022 O O . TRP A 1 119 ? 16.892 4.218 -5.621 1.00 86.25 119 TRP A O 1
ATOM 1032 N N . GLU A 1 120 ? 18.881 4.320 -4.581 1.00 84.56 120 GLU A N 1
ATOM 1033 C CA . GLU A 1 120 ? 18.413 3.702 -3.345 1.00 84.56 120 GLU A CA 1
ATOM 1034 C C . GLU A 1 120 ? 17.397 4.611 -2.648 1.00 84.56 120 GLU A C 1
ATOM 1036 O O . GLU A 1 120 ? 17.622 5.812 -2.455 1.00 84.56 120 GLU A O 1
ATOM 1041 N N . SER A 1 121 ? 16.273 4.023 -2.238 1.00 81.88 121 SER A N 1
ATOM 1042 C CA . SER A 1 121 ? 15.299 4.710 -1.397 1.00 81.88 121 SER A CA 1
ATOM 1043 C C . SER A 1 121 ? 15.975 5.143 -0.100 1.00 81.88 121 SER A C 1
ATOM 1045 O O . SER A 1 121 ? 16.629 4.349 0.579 1.00 81.88 121 SER A O 1
ATOM 1047 N N . LYS A 1 122 ? 15.830 6.422 0.254 1.00 83.50 122 LYS A N 1
ATOM 1048 C CA . LYS A 1 122 ? 16.462 6.965 1.460 1.00 83.50 122 LYS A CA 1
ATOM 1049 C C . LYS A 1 122 ? 15.941 6.247 2.700 1.00 83.50 122 LYS A C 1
ATOM 1051 O O . LYS A 1 122 ? 14.735 6.068 2.862 1.00 83.50 122 LYS A O 1
ATOM 1056 N N . HIS A 1 123 ? 16.845 5.921 3.618 1.00 83.88 123 HIS A N 1
ATOM 1057 C CA . HIS A 1 123 ? 16.459 5.434 4.935 1.00 83.88 123 HIS A CA 1
ATOM 1058 C C . HIS A 1 123 ? 15.702 6.529 5.690 1.00 83.88 123 HIS A C 1
ATOM 1060 O O . HIS A 1 123 ? 16.254 7.593 5.971 1.00 83.88 123 HIS A O 1
ATOM 1066 N N . ASN A 1 124 ? 14.439 6.259 6.012 1.00 84.94 124 ASN A N 1
ATOM 1067 C CA . ASN A 1 124 ? 13.599 7.159 6.787 1.00 84.94 124 ASN A CA 1
ATOM 1068 C C . ASN A 1 124 ? 12.729 6.360 7.760 1.00 84.94 124 ASN A C 1
ATOM 1070 O O . ASN A 1 124 ? 11.674 5.842 7.387 1.00 84.94 124 ASN A O 1
ATOM 1074 N N . VAL A 1 125 ? 13.180 6.257 9.007 1.00 88.38 125 VAL A N 1
ATOM 1075 C CA . VAL A 1 125 ? 12.368 5.682 10.081 1.00 88.38 125 VAL A CA 1
ATOM 1076 C C . VAL A 1 125 ? 11.338 6.725 10.490 1.00 88.38 125 VAL A C 1
ATOM 1078 O O . VAL A 1 125 ? 11.698 7.797 10.969 1.00 88.38 125 VAL A O 1
ATOM 1081 N N . HIS A 1 126 ? 10.064 6.412 10.290 1.00 89.50 126 HIS A N 1
ATOM 1082 C CA . HIS A 1 126 ? 8.958 7.295 10.631 1.00 89.50 126 HIS A CA 1
ATOM 1083 C C . HIS A 1 126 ? 7.764 6.495 11.152 1.00 89.50 126 HIS A C 1
ATOM 1085 O O . HIS A 1 126 ? 7.718 5.271 11.036 1.00 89.50 126 HIS A O 1
ATOM 1091 N N . LEU A 1 127 ? 6.821 7.217 11.753 1.00 90.38 127 LEU A N 1
ATOM 1092 C CA . LEU A 1 127 ? 5.487 6.727 12.068 1.00 90.38 127 LEU A CA 1
ATOM 1093 C C . LEU A 1 127 ? 4.517 7.340 11.059 1.00 90.38 127 LEU A C 1
ATOM 1095 O O . LEU A 1 127 ? 4.629 8.527 10.753 1.00 90.38 127 LEU A O 1
ATOM 1099 N N . ASP A 1 128 ? 3.556 6.549 10.590 1.00 87.75 128 ASP A N 1
ATOM 1100 C CA . ASP A 1 128 ? 2.539 7.002 9.627 1.00 87.75 128 ASP A CA 1
ATOM 1101 C C . ASP A 1 128 ? 1.474 7.918 10.258 1.00 87.75 128 ASP A C 1
ATOM 1103 O O . ASP A 1 128 ? 0.660 8.522 9.566 1.00 87.75 128 ASP A O 1
ATOM 1107 N N . PHE A 1 129 ? 1.505 8.082 11.582 1.00 89.75 129 PHE A N 1
ATOM 1108 C CA . PHE A 1 129 ? 0.586 8.929 12.334 1.00 89.75 129 PHE A CA 1
ATOM 1109 C C . PHE A 1 129 ? 1.324 9.789 13.365 1.00 89.75 129 PHE A C 1
ATOM 1111 O O . PHE A 1 129 ? 2.468 9.517 13.736 1.00 89.75 129 PHE A O 1
ATOM 1118 N N . ASN A 1 130 ? 0.647 10.826 13.868 1.00 90.19 130 ASN A N 1
ATOM 1119 C CA . ASN A 1 130 ? 1.160 11.651 14.959 1.00 90.19 130 ASN A CA 1
ATOM 1120 C C . ASN A 1 130 ? 0.941 10.948 16.317 1.00 90.19 130 ASN A C 1
ATOM 1122 O O . ASN A 1 130 ? -0.205 10.874 16.774 1.00 90.19 130 ASN A O 1
ATOM 1126 N N . PRO A 1 131 ? 2.002 10.484 17.008 1.00 92.31 131 PRO A N 1
ATOM 1127 C CA . PRO A 1 131 ? 1.850 9.739 18.255 1.00 92.31 131 PRO A CA 1
ATOM 1128 C C . PRO A 1 131 ? 1.285 10.584 19.401 1.00 92.31 131 PRO A C 1
ATOM 1130 O O . PRO A 1 131 ? 0.621 10.039 20.276 1.00 92.31 131 PRO A O 1
ATOM 1133 N N . PHE A 1 132 ? 1.502 11.903 19.405 1.00 91.88 132 PHE A N 1
ATOM 1134 C CA . PHE A 1 132 ? 0.994 12.771 20.469 1.00 91.88 132 PHE A CA 1
ATOM 1135 C C . PHE A 1 132 ? -0.527 12.874 20.402 1.00 91.88 132 PHE A C 1
ATOM 1137 O O . PHE A 1 132 ? -1.214 12.576 21.376 1.00 91.88 132 PHE A O 1
ATOM 1144 N N . SER A 1 133 ? -1.058 13.195 19.220 1.00 90.94 133 SER A N 1
ATOM 1145 C CA . SER A 1 133 ? -2.505 13.288 19.011 1.00 90.94 133 SER A CA 1
ATOM 1146 C C . SER A 1 133 ? -3.213 11.942 19.162 1.00 90.94 133 SER A C 1
ATOM 1148 O O . SER A 1 133 ? -4.387 11.929 19.502 1.00 90.94 133 SER A O 1
ATOM 1150 N N . PHE A 1 134 ? -2.525 10.817 18.943 1.00 94.25 134 PHE A N 1
ATOM 1151 C CA . PHE A 1 134 ? -3.119 9.485 19.069 1.00 94.25 134 PHE A CA 1
ATOM 1152 C C . PHE A 1 134 ? -3.524 9.126 20.506 1.00 94.25 134 PHE A C 1
ATOM 1154 O O . PHE A 1 134 ? -4.558 8.484 20.699 1.00 94.25 134 PHE A O 1
ATOM 1161 N N . PHE A 1 135 ? -2.721 9.532 21.497 1.00 94.19 135 PHE A N 1
ATOM 1162 C CA . PHE A 1 135 ? -2.953 9.228 22.916 1.00 94.19 135 PHE A CA 1
ATOM 1163 C C . PHE A 1 135 ? -3.655 10.355 23.683 1.00 94.19 135 PHE A C 1
ATOM 1165 O O . PHE A 1 135 ? -4.091 10.149 24.818 1.00 94.19 135 PHE A O 1
ATOM 1172 N N . GLU A 1 136 ? -3.756 11.551 23.105 1.00 95.06 136 GLU A N 1
ATOM 1173 C CA . GLU A 1 136 ? -4.323 12.706 23.790 1.00 95.06 136 GLU A CA 1
ATOM 1174 C C . GLU A 1 136 ? -5.857 12.683 23.751 1.00 95.06 136 GLU A C 1
ATOM 1176 O O . GLU A 1 136 ? -6.472 12.978 22.731 1.00 95.06 136 GLU A O 1
ATOM 1181 N N . SER A 1 137 ? -6.504 12.408 24.888 1.00 91.62 137 SER A N 1
ATOM 1182 C CA . SER A 1 137 ? -7.973 12.346 24.968 1.00 91.62 137 SER A CA 1
ATOM 1183 C C . SER A 1 137 ? -8.674 13.635 24.518 1.00 91.62 137 SER A C 1
ATOM 1185 O O . SER A 1 137 ? -9.799 13.589 24.026 1.00 91.62 137 SER A O 1
ATOM 1187 N N . SER A 1 138 ? -8.021 14.794 24.669 1.00 93.50 138 SER A N 1
ATOM 1188 C CA . SER A 1 138 ? -8.547 16.085 24.204 1.00 93.50 138 SER A CA 1
ATOM 1189 C C . SER A 1 138 ? -8.639 16.156 22.667 1.00 93.50 138 SER A C 1
ATOM 1191 O O . SER A 1 138 ? -9.495 16.865 22.129 1.00 93.50 138 SER A O 1
ATOM 1193 N N . ALA A 1 139 ? -7.799 15.390 21.960 1.00 93.88 139 ALA A N 1
ATOM 1194 C CA . ALA A 1 139 ? -7.697 15.394 20.510 1.00 93.88 139 ALA A CA 1
ATOM 1195 C C . ALA A 1 139 ? -8.814 14.585 19.839 1.00 93.88 139 ALA A C 1
ATOM 1197 O O . ALA A 1 139 ? -9.129 14.864 18.684 1.00 93.88 139 ALA A O 1
ATOM 1198 N N . GLU A 1 140 ? -9.472 13.649 20.538 1.00 94.88 140 GLU A N 1
ATOM 1199 C CA . GLU A 1 140 ? -10.497 12.775 19.948 1.00 94.88 140 GLU A CA 1
ATOM 1200 C C . GLU A 1 140 ? -11.564 13.561 19.174 1.00 94.88 140 GLU A C 1
ATOM 1202 O O . GLU A 1 140 ? -11.878 13.248 18.022 1.00 94.88 140 GLU A O 1
ATOM 1207 N N . LYS A 1 141 ? -12.117 14.611 19.794 1.00 95.25 141 LYS A N 1
ATOM 1208 C CA . LYS A 1 141 ? -13.168 15.430 19.178 1.00 95.25 141 LYS A CA 1
ATOM 1209 C C . LYS A 1 141 ? -12.661 16.142 17.923 1.00 95.25 141 LYS A C 1
ATOM 1211 O O . LYS A 1 141 ? -13.406 16.254 16.951 1.00 95.25 141 LYS A O 1
ATOM 1216 N N . ALA A 1 142 ? -11.414 16.609 17.940 1.00 94.75 142 ALA A N 1
ATOM 1217 C CA . ALA A 1 142 ? -10.795 17.266 16.796 1.00 94.75 142 ALA A CA 1
ATOM 1218 C C . ALA A 1 142 ? -10.531 16.271 15.656 1.00 94.75 142 ALA A C 1
ATOM 1220 O O . ALA A 1 142 ? -10.881 16.562 14.516 1.00 94.75 142 ALA A O 1
ATOM 1221 N N . VAL A 1 143 ? -10.010 15.079 15.965 1.00 94.50 143 VAL A N 1
ATOM 1222 C CA . VAL A 1 143 ? -9.780 13.998 14.991 1.00 94.50 143 VAL A CA 1
ATOM 1223 C C . VAL A 1 143 ? -11.097 13.590 14.329 1.00 94.50 143 VAL A C 1
ATOM 1225 O O . VAL A 1 143 ? -11.205 13.617 13.106 1.00 94.50 143 VAL A O 1
ATOM 1228 N N . ARG A 1 144 ? -12.142 13.294 15.113 1.00 94.88 144 ARG A N 1
ATOM 1229 C CA . ARG A 1 144 ? -13.470 12.947 14.570 1.00 94.88 144 ARG A CA 1
ATOM 1230 C C . ARG A 1 144 ? -14.092 14.092 13.770 1.00 94.88 144 ARG A C 1
ATOM 1232 O O . ARG A 1 144 ? -14.725 13.844 12.749 1.00 94.88 144 ARG A O 1
ATOM 1239 N N . GLY A 1 145 ? -13.913 15.332 14.227 1.00 95.94 145 GLY A N 1
ATOM 1240 C CA . GLY A 1 145 ? -14.383 16.527 13.528 1.00 95.94 145 GLY A CA 1
ATOM 1241 C C . GLY A 1 145 ? -13.674 16.762 12.195 1.00 95.94 145 GLY A C 1
ATOM 1242 O O . GLY A 1 145 ? -14.305 17.212 11.247 1.00 95.94 145 GLY A O 1
ATOM 1243 N N . TYR A 1 146 ? -12.388 16.428 12.101 1.00 95.06 146 TYR A N 1
ATOM 1244 C CA . TYR A 1 146 ? -11.646 16.459 10.845 1.00 95.06 146 TYR A CA 1
ATOM 1245 C C . TYR A 1 146 ? -12.107 15.350 9.894 1.00 95.06 146 TYR A C 1
ATOM 1247 O O . TYR A 1 146 ? -12.424 15.630 8.739 1.00 95.06 146 TYR A O 1
ATOM 1255 N N . LEU A 1 147 ? -12.211 14.109 10.388 1.00 93.88 147 LEU A N 1
ATOM 1256 C CA . LEU A 1 147 ? -12.661 12.961 9.594 1.00 93.88 147 LEU A CA 1
ATOM 1257 C C . LEU A 1 147 ? -14.059 13.186 8.996 1.00 93.88 147 LEU A C 1
ATOM 1259 O O . LEU A 1 147 ? -14.278 12.893 7.826 1.00 93.88 147 LEU A O 1
ATOM 1263 N N . SER A 1 148 ? -14.991 13.779 9.750 1.00 94.94 148 SER A N 1
ATOM 1264 C CA . SER A 1 148 ? -16.351 14.057 9.258 1.00 94.94 148 SER A CA 1
ATOM 1265 C C . SER A 1 148 ? -16.424 15.129 8.164 1.00 94.94 148 SER A C 1
ATOM 1267 O O . SER A 1 148 ? -17.455 15.265 7.505 1.00 94.94 148 SER A O 1
ATOM 1269 N N . GLN A 1 149 ? -15.345 15.887 7.962 1.00 94.94 149 GLN A N 1
ATOM 1270 C CA . GLN A 1 149 ? -15.226 16.907 6.920 1.00 94.94 149 GLN A CA 1
ATOM 1271 C C . GLN A 1 149 ? -14.474 16.403 5.684 1.00 94.94 149 GLN A C 1
ATOM 1273 O O . GLN A 1 149 ? -14.364 17.141 4.697 1.00 94.94 149 GLN A O 1
ATOM 1278 N N . LEU A 1 150 ? -13.945 15.174 5.713 1.00 93.19 150 LEU A N 1
ATOM 1279 C CA . LEU A 1 150 ? -13.260 14.601 4.565 1.00 93.19 150 LEU A CA 1
ATOM 1280 C C . LEU A 1 150 ? -14.216 14.470 3.379 1.00 93.19 150 LEU A C 1
ATOM 1282 O O . LEU A 1 150 ? -15.387 14.117 3.500 1.00 93.19 150 LEU A O 1
ATOM 1286 N N . GLN A 1 151 ? -13.687 14.777 2.198 1.00 91.31 151 GLN A N 1
ATOM 1287 C CA . GLN A 1 151 ? -14.413 14.678 0.941 1.00 91.31 151 GLN A CA 1
ATOM 1288 C C . GLN A 1 151 ? -13.774 13.610 0.065 1.00 91.31 151 GLN A C 1
ATOM 1290 O O . GLN A 1 151 ? -12.562 13.624 -0.159 1.00 91.31 151 GLN A O 1
ATOM 1295 N N . TYR A 1 152 ? -14.617 12.748 -0.495 1.00 90.81 152 TYR A N 1
ATOM 1296 C CA . TYR A 1 152 ? -14.223 11.654 -1.375 1.00 90.81 152 TYR A CA 1
ATOM 1297 C C . TYR A 1 152 ? -14.815 11.931 -2.757 1.00 90.81 152 TYR A C 1
ATOM 1299 O O . TYR A 1 152 ? -15.965 11.613 -3.043 1.00 90.81 152 TYR A O 1
ATOM 1307 N N . SER A 1 153 ? -14.063 12.620 -3.615 1.00 86.06 153 SER A N 1
ATOM 1308 C CA . SER A 1 153 ? -14.527 12.956 -4.968 1.00 86.06 153 SER A CA 1
ATOM 1309 C C . SER A 1 153 ? -13.415 12.789 -5.989 1.00 86.06 153 SER A C 1
ATOM 1311 O O . SER A 1 153 ? -12.241 12.920 -5.654 1.00 86.06 153 SER A O 1
ATOM 1313 N N . ASN A 1 154 ? -13.754 12.581 -7.263 1.00 77.25 154 ASN A N 1
ATOM 1314 C CA . ASN A 1 154 ? -12.752 12.427 -8.332 1.00 77.25 154 ASN A CA 1
ATOM 1315 C C . ASN A 1 154 ? -11.762 13.608 -8.397 1.00 77.25 154 ASN A C 1
ATOM 1317 O O . ASN A 1 154 ? -10.602 13.456 -8.787 1.00 77.25 154 ASN A O 1
ATOM 1321 N N . LYS A 1 155 ? -12.192 14.797 -7.957 1.00 77.38 155 LYS A N 1
ATOM 1322 C CA . LYS A 1 155 ? -11.335 15.983 -7.862 1.00 77.38 155 LYS A CA 1
ATOM 1323 C C . LYS A 1 155 ? -10.437 15.944 -6.617 1.00 77.38 155 LYS A C 1
ATOM 1325 O O . LYS A 1 155 ? -9.260 16.301 -6.723 1.00 77.38 155 LYS A O 1
ATOM 1330 N N . ASN A 1 156 ? -10.934 15.420 -5.495 1.00 78.88 156 ASN A N 1
ATOM 1331 C CA . ASN A 1 156 ? -10.221 15.285 -4.227 1.00 78.88 156 ASN A CA 1
ATOM 1332 C C . ASN A 1 156 ? -10.208 13.829 -3.716 1.00 78.88 156 ASN A C 1
ATOM 1334 O O . ASN A 1 156 ? -11.027 13.427 -2.898 1.00 78.88 156 ASN A O 1
ATOM 1338 N N . MET A 1 157 ? -9.238 13.049 -4.195 1.00 87.75 157 MET A N 1
ATOM 1339 C CA . MET A 1 157 ? -8.975 11.671 -3.748 1.00 87.75 157 MET A CA 1
ATOM 1340 C C . MET A 1 157 ? -7.934 11.620 -2.610 1.00 87.75 157 MET A C 1
ATOM 1342 O O . MET A 1 157 ? -7.443 10.549 -2.264 1.00 87.75 157 MET A O 1
ATOM 1346 N N . ARG A 1 158 ? -7.550 12.777 -2.043 1.00 87.25 158 ARG A N 1
ATOM 1347 C CA . ARG A 1 158 ? -6.658 12.830 -0.872 1.00 87.25 158 ARG A CA 1
ATOM 1348 C C . ARG A 1 158 ? -7.391 12.498 0.425 1.00 87.25 158 ARG A C 1
ATOM 1350 O O . ARG A 1 158 ? -6.718 12.124 1.373 1.00 87.25 158 ARG A O 1
ATOM 1357 N N . GLY A 1 159 ? -8.725 12.600 0.447 1.00 91.06 159 GLY A N 1
ATOM 1358 C CA . GLY A 1 159 ? -9.546 12.241 1.606 1.00 91.06 159 GLY A CA 1
ATOM 1359 C C . GLY A 1 159 ? -9.290 10.813 2.085 1.00 91.06 159 GLY A C 1
ATOM 1360 O O . GLY A 1 159 ? -9.028 10.622 3.261 1.00 91.06 159 GLY A O 1
ATOM 1361 N N . PHE A 1 160 ? -9.221 9.849 1.162 1.00 91.69 160 PHE A N 1
ATOM 1362 C CA . PHE A 1 160 ? -8.883 8.455 1.477 1.00 91.69 160 PHE A CA 1
ATOM 1363 C C . PHE A 1 160 ? -7.514 8.308 2.159 1.00 91.69 160 PHE A C 1
ATOM 1365 O O . PHE A 1 160 ? -7.398 7.669 3.192 1.00 91.69 160 PHE A O 1
ATOM 1372 N N . ILE A 1 161 ? -6.476 8.968 1.634 1.00 89.62 161 ILE A N 1
ATOM 1373 C CA . ILE A 1 161 ? -5.131 8.913 2.235 1.00 89.62 161 ILE A CA 1
ATOM 1374 C C . ILE A 1 161 ? -5.126 9.606 3.606 1.00 89.62 161 ILE A C 1
ATOM 1376 O O . ILE A 1 161 ? -4.468 9.152 4.538 1.00 89.62 161 ILE A O 1
ATOM 1380 N N . ALA A 1 162 ? -5.832 10.731 3.736 1.00 90.88 162 ALA A N 1
ATOM 1381 C CA . ALA A 1 162 ? -5.921 11.464 4.993 1.00 90.88 162 ALA A CA 1
ATOM 1382 C C . ALA A 1 162 ? -6.647 10.652 6.074 1.00 90.88 162 ALA A C 1
ATOM 1384 O O . ALA A 1 162 ? -6.187 10.641 7.212 1.00 90.88 162 ALA A O 1
ATOM 1385 N N . GLU A 1 163 ? -7.725 9.954 5.715 1.00 91.75 163 GLU A N 1
ATOM 1386 C CA . GLU A 1 163 ? -8.461 9.048 6.601 1.00 91.75 163 GLU A CA 1
ATOM 1387 C C . GLU A 1 163 ? -7.535 7.987 7.198 1.00 91.75 163 GLU A C 1
ATOM 1389 O O . GLU A 1 163 ? -7.459 7.866 8.419 1.00 91.75 163 GLU A O 1
ATOM 1394 N N . ASN A 1 164 ? -6.740 7.319 6.359 1.00 90.00 164 ASN A N 1
ATOM 1395 C CA . ASN A 1 164 ? -5.863 6.239 6.811 1.00 90.00 164 ASN A CA 1
ATOM 1396 C C . ASN A 1 164 ? -4.777 6.704 7.802 1.00 90.00 164 ASN A C 1
ATOM 1398 O O . ASN A 1 164 ? -4.376 5.951 8.685 1.00 90.00 164 ASN A O 1
ATOM 1402 N N . ASN A 1 165 ? -4.309 7.951 7.673 1.00 89.75 165 ASN A N 1
ATOM 1403 C CA . ASN A 1 165 ? -3.259 8.520 8.530 1.00 89.75 165 ASN A CA 1
ATOM 1404 C C . ASN A 1 165 ? -3.816 9.297 9.740 1.00 89.75 165 ASN A C 1
ATOM 1406 O O . ASN A 1 165 ? -3.057 9.747 10.602 1.00 89.75 165 ASN A O 1
ATOM 1410 N N . THR A 1 166 ? -5.139 9.473 9.819 1.00 92.88 166 THR A N 1
ATOM 1411 C CA . THR A 1 166 ? -5.797 10.226 10.891 1.00 92.88 166 THR A CA 1
ATOM 1412 C C . THR A 1 166 ? -6.457 9.270 11.876 1.00 92.88 166 THR A C 1
ATOM 1414 O O . THR A 1 166 ? -7.660 9.022 11.833 1.00 92.88 166 THR A O 1
ATOM 1417 N N . ILE A 1 167 ? -5.645 8.739 12.790 1.00 93.00 167 ILE A N 1
ATOM 1418 C CA . ILE A 1 167 ? -6.063 7.742 13.781 1.00 93.00 167 ILE A CA 1
ATOM 1419 C C . ILE A 1 167 ? -5.995 8.272 15.218 1.00 93.00 167 ILE A C 1
ATOM 1421 O O . ILE A 1 167 ? -5.202 9.154 15.545 1.00 93.00 167 ILE A O 1
ATOM 1425 N N . HIS A 1 168 ? -6.820 7.696 16.093 1.00 95.69 168 HIS A N 1
ATOM 1426 C CA . HIS A 1 168 ? -6.838 7.959 17.531 1.00 95.69 168 HIS A CA 1
ATOM 1427 C C . HIS A 1 168 ? -7.065 6.648 18.294 1.00 95.69 168 HIS A C 1
ATOM 1429 O O . HIS A 1 168 ? -7.762 5.761 17.800 1.00 95.69 168 HIS A O 1
ATOM 1435 N N . GLN A 1 169 ? -6.527 6.526 19.511 1.00 95.44 169 GLN A N 1
ATOM 1436 C CA . GLN A 1 169 ? -6.616 5.293 20.308 1.00 95.44 169 GLN A CA 1
ATOM 1437 C C . GLN A 1 169 ? -8.056 4.810 20.555 1.00 95.44 169 GLN A C 1
ATOM 1439 O O . GLN A 1 169 ? -8.296 3.613 20.698 1.00 95.44 169 GLN A O 1
ATOM 1444 N N . SER A 1 170 ? -9.032 5.727 20.578 1.00 95.19 170 SER A N 1
ATOM 1445 C CA . SER A 1 170 ? -10.448 5.386 20.783 1.00 95.19 170 SER A CA 1
ATOM 1446 C C . SER A 1 170 ? -11.087 4.654 19.601 1.00 95.19 170 SER A C 1
ATOM 1448 O O . SER A 1 170 ? -12.199 4.149 19.736 1.00 95.19 170 SER A O 1
ATOM 1450 N N . PHE A 1 171 ? -10.409 4.574 18.452 1.00 92.31 171 PHE A N 1
ATOM 1451 C CA . PHE A 1 171 ? -10.879 3.812 17.291 1.00 92.31 171 PHE A CA 1
ATOM 1452 C C . PHE A 1 171 ? -10.565 2.317 17.419 1.00 92.31 171 PHE A C 1
ATOM 1454 O O . PHE A 1 171 ? -11.029 1.519 16.611 1.00 92.31 171 PHE A O 1
ATOM 1461 N N . GLY A 1 172 ? -9.815 1.925 18.453 1.00 92.19 172 GLY A N 1
ATOM 1462 C CA . GLY A 1 172 ? -9.353 0.559 18.631 1.00 92.19 172 GLY A CA 1
ATOM 1463 C C . GLY A 1 172 ? -8.086 0.281 17.826 1.00 92.19 172 GLY A C 1
ATOM 1464 O O . GLY A 1 172 ? -7.269 1.168 17.582 1.00 92.19 172 GLY A O 1
ATOM 1465 N N . LEU A 1 173 ? -7.883 -0.989 17.476 1.00 91.94 173 LEU A N 1
ATOM 1466 C CA . LEU A 1 173 ? -6.698 -1.415 16.742 1.00 91.94 173 LEU A CA 1
ATOM 1467 C C . LEU A 1 173 ? -6.874 -1.139 15.245 1.00 91.94 173 LEU A C 1
ATOM 1469 O O . LEU A 1 173 ? -7.623 -1.846 14.580 1.00 91.94 173 LEU A O 1
ATOM 1473 N N . CYS A 1 174 ? -6.119 -0.178 14.718 1.00 91.88 174 CYS A N 1
ATOM 1474 C CA . CYS A 1 174 ? -5.940 0.015 13.279 1.00 91.88 174 CYS A CA 1
ATOM 1475 C C . CYS A 1 174 ? -4.664 -0.708 12.825 1.00 91.88 174 CYS A C 1
ATOM 1477 O O . CYS A 1 174 ? -3.638 -0.642 13.507 1.00 91.88 174 CYS A O 1
ATOM 1479 N N . VAL A 1 175 ? -4.710 -1.402 11.688 1.00 93.50 175 VAL A N 1
ATOM 1480 C CA . VAL A 1 175 ? -3.562 -2.138 11.140 1.00 93.50 175 VAL A CA 1
ATOM 1481 C C . VAL A 1 175 ? -3.300 -1.646 9.730 1.00 93.50 175 VAL A C 1
ATOM 1483 O O . VAL A 1 175 ? -4.212 -1.583 8.926 1.00 93.50 175 VAL A O 1
ATOM 1486 N N . GLN A 1 176 ? -2.041 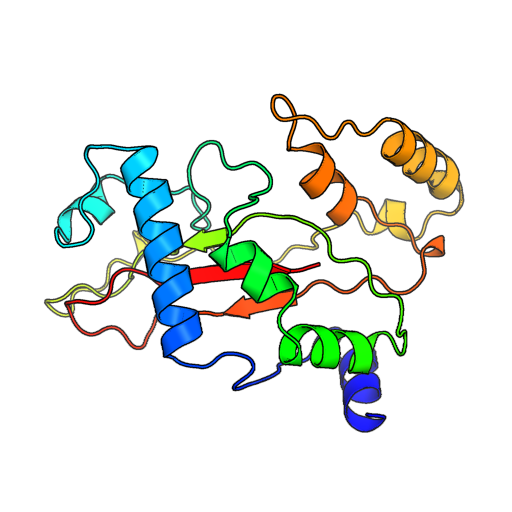-1.357 9.425 1.00 92.44 176 GLN A N 1
ATOM 1487 C CA . GLN A 1 176 ? -1.584 -1.077 8.072 1.00 92.44 176 GLN A CA 1
ATOM 1488 C C . GLN A 1 176 ? -0.694 -2.218 7.586 1.00 92.44 176 GLN A C 1
ATOM 1490 O O . GLN A 1 176 ? 0.094 -2.790 8.343 1.00 92.44 176 GLN A O 1
ATOM 1495 N N . GLY A 1 177 ? -0.819 -2.538 6.307 1.00 92.75 177 GLY A N 1
ATOM 1496 C CA . GLY A 1 177 ? -0.055 -3.548 5.603 1.00 92.75 177 GLY A CA 1
ATOM 1497 C C . GLY A 1 177 ? 0.568 -3.002 4.323 1.00 92.75 177 GLY A C 1
ATOM 1498 O O . GLY A 1 177 ? 0.101 -2.046 3.704 1.00 92.75 177 GLY A O 1
ATOM 1499 N N . ILE A 1 178 ? 1.648 -3.656 3.915 1.00 92.56 178 ILE A N 1
ATOM 1500 C CA . ILE A 1 178 ? 2.289 -3.435 2.624 1.00 92.56 178 ILE A CA 1
ATOM 1501 C C . ILE A 1 178 ? 2.320 -4.785 1.917 1.00 92.56 178 ILE A C 1
ATOM 1503 O O . ILE A 1 178 ? 2.890 -5.748 2.433 1.00 92.56 178 ILE A O 1
ATOM 1507 N N . LEU A 1 179 ? 1.705 -4.858 0.740 1.00 93.81 179 LEU A N 1
ATOM 1508 C CA . LEU A 1 179 ? 1.877 -5.988 -0.163 1.00 93.81 179 LEU A CA 1
ATOM 1509 C C . LEU A 1 179 ? 3.150 -5.749 -0.961 1.00 93.81 179 LEU A C 1
ATOM 1511 O O . LEU A 1 179 ? 3.222 -4.809 -1.750 1.00 93.81 179 LEU A O 1
ATOM 1515 N N . ASN A 1 180 ? 4.153 -6.586 -0.724 1.00 92.00 180 ASN A N 1
ATOM 1516 C CA . ASN A 1 180 ? 5.366 -6.607 -1.522 1.00 92.00 180 ASN A CA 1
ATOM 1517 C C . ASN A 1 180 ? 5.125 -7.490 -2.747 1.00 92.00 180 ASN A C 1
ATOM 1519 O O . ASN A 1 180 ? 4.936 -8.697 -2.595 1.00 92.00 180 ASN A O 1
ATOM 1523 N N . LEU A 1 181 ? 5.079 -6.884 -3.932 1.00 90.44 181 LEU A N 1
ATOM 1524 C CA . LEU A 1 181 ? 4.813 -7.600 -5.181 1.00 90.44 181 LEU A CA 1
ATOM 1525 C C . LEU A 1 181 ? 6.089 -8.232 -5.730 1.00 90.44 181 LEU A C 1
ATOM 1527 O O . LEU A 1 181 ? 6.042 -9.302 -6.327 1.00 90.44 181 LEU A O 1
ATOM 1531 N N . GLN A 1 182 ? 7.228 -7.572 -5.511 1.00 81.50 182 GLN A N 1
ATOM 1532 C CA . GLN A 1 182 ? 8.512 -8.021 -6.025 1.00 81.50 182 GLN A CA 1
ATOM 1533 C C . GLN A 1 182 ? 9.673 -7.429 -5.226 1.00 81.50 182 GLN A C 1
ATOM 1535 O O . GLN A 1 182 ? 9.736 -6.217 -5.007 1.00 81.50 182 GLN A O 1
ATOM 1540 N N . ASP A 1 183 ? 10.615 -8.289 -4.840 1.00 70.56 183 ASP A N 1
ATOM 1541 C CA . ASP A 1 183 ? 11.851 -7.873 -4.181 1.00 70.56 183 ASP A CA 1
ATOM 1542 C C . ASP A 1 183 ? 12.773 -7.097 -5.132 1.00 70.56 183 ASP A C 1
ATOM 1544 O O . ASP A 1 183 ? 12.829 -7.345 -6.335 1.00 70.56 183 ASP A O 1
ATOM 1548 N N . LEU A 1 184 ? 13.541 -6.159 -4.573 1.00 63.84 184 LEU A N 1
ATOM 1549 C CA . LEU A 1 184 ? 14.480 -5.338 -5.343 1.00 63.84 184 LEU A CA 1
ATOM 1550 C C . LEU A 1 184 ? 15.757 -6.087 -5.751 1.00 63.84 184 LEU A C 1
ATOM 1552 O O . LEU A 1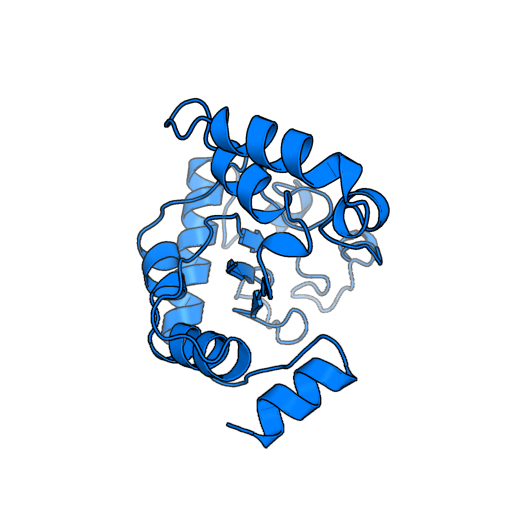 184 ? 16.394 -5.703 -6.727 1.00 63.84 184 LEU A O 1
ATOM 1556 N N . GLU A 1 185 ? 16.140 -7.135 -5.016 1.00 54.94 185 GLU A N 1
ATOM 1557 C CA . GLU A 1 185 ? 17.404 -7.862 -5.223 1.00 54.94 185 GLU A CA 1
ATOM 1558 C C . GLU A 1 185 ? 17.318 -8.972 -6.282 1.00 54.94 185 GLU A C 1
ATOM 1560 O O . GLU A 1 185 ? 18.341 -9.390 -6.817 1.00 54.94 185 GLU A O 1
ATOM 1565 N N . SER A 1 186 ? 16.121 -9.445 -6.632 1.00 47.34 186 SER A N 1
ATOM 1566 C CA . SER A 1 186 ? 15.912 -10.577 -7.550 1.00 47.34 186 SER A CA 1
ATOM 1567 C C . SER A 1 186 ? 15.913 -10.184 -9.037 1.00 47.34 186 SER A C 1
ATOM 1569 O O . SER A 1 186 ? 15.367 -10.895 -9.885 1.00 47.34 186 SER A O 1
ATOM 1571 N N . TYR A 1 187 ? 16.550 -9.063 -9.381 1.00 59.03 187 TYR A N 1
ATOM 1572 C CA . TYR A 1 187 ? 16.551 -8.533 -10.738 1.00 59.03 187 TYR A CA 1
ATOM 1573 C C . TYR A 1 187 ? 17.547 -9.223 -11.674 1.00 59.03 187 TYR A C 1
ATOM 1575 O O . TYR A 1 187 ? 18.760 -9.117 -11.523 1.00 59.03 187 TYR A O 1
ATOM 1583 N N . GLY A 1 188 ? 17.001 -9.865 -12.711 1.00 48.72 188 GLY A N 1
ATOM 1584 C CA . GLY A 1 188 ? 17.654 -10.026 -14.010 1.00 48.72 188 GLY A CA 1
ATOM 1585 C C . GLY A 1 188 ? 17.296 -8.856 -14.943 1.00 48.72 188 GLY A C 1
ATOM 1586 O O . GLY A 1 188 ? 16.318 -8.153 -14.690 1.00 48.72 188 GLY A O 1
ATOM 1587 N N . PRO A 1 189 ? 18.024 -8.655 -16.051 1.00 46.78 189 PRO A N 1
ATOM 1588 C CA . PRO A 1 189 ? 18.032 -7.420 -16.853 1.00 46.78 189 PRO A CA 1
ATOM 1589 C C . PRO A 1 189 ? 16.687 -6.953 -17.460 1.00 46.78 189 PRO A C 1
ATOM 1591 O O . PRO A 1 189 ? 16.637 -5.864 -18.021 1.00 46.78 189 PRO A O 1
ATOM 1594 N N . ASN A 1 190 ? 15.595 -7.724 -17.342 1.00 46.66 190 ASN A N 1
ATOM 1595 C CA . ASN A 1 190 ? 14.390 -7.571 -18.170 1.00 46.66 190 ASN A CA 1
ATOM 1596 C C . ASN A 1 190 ? 13.067 -7.279 -17.426 1.00 46.66 190 ASN A C 1
ATOM 1598 O O . ASN A 1 190 ? 12.033 -7.219 -18.085 1.00 46.66 190 ASN A O 1
ATOM 1602 N N . LYS A 1 191 ? 13.025 -7.137 -16.089 1.00 53.97 191 LYS A N 1
ATOM 1603 C CA . LYS A 1 191 ? 11.730 -7.137 -15.353 1.00 53.97 191 LYS A CA 1
ATOM 1604 C C . LYS A 1 191 ? 11.240 -5.805 -14.719 1.00 53.97 191 LYS A C 1
ATOM 1606 O O . LYS A 1 191 ? 10.229 -5.843 -14.033 1.00 53.97 191 LYS A O 1
ATOM 1611 N N . GLY A 1 192 ? 11.876 -4.633 -14.891 1.00 57.66 192 GLY A N 1
ATOM 1612 C CA . GLY A 1 192 ? 11.432 -3.356 -14.264 1.00 57.66 192 GLY A CA 1
ATOM 1613 C C . GLY A 1 192 ? 12.018 -3.006 -12.876 1.00 57.66 192 GLY A C 1
ATOM 1614 O O . GLY A 1 192 ? 13.198 -3.215 -12.670 1.00 57.66 192 GLY A O 1
ATOM 1615 N N . GLY A 1 193 ? 11.257 -2.410 -11.949 1.00 60.59 193 GLY A N 1
ATOM 1616 C CA . GLY A 1 193 ? 11.689 -2.064 -10.579 1.00 60.59 193 GLY A CA 1
ATOM 1617 C C . GLY A 1 193 ? 10.686 -2.597 -9.548 1.00 60.59 193 GLY A C 1
ATOM 1618 O O . GLY A 1 193 ? 9.560 -2.911 -9.916 1.00 60.59 193 GLY A O 1
ATOM 1619 N N . GLY A 1 194 ? 11.076 -2.729 -8.274 1.00 64.62 19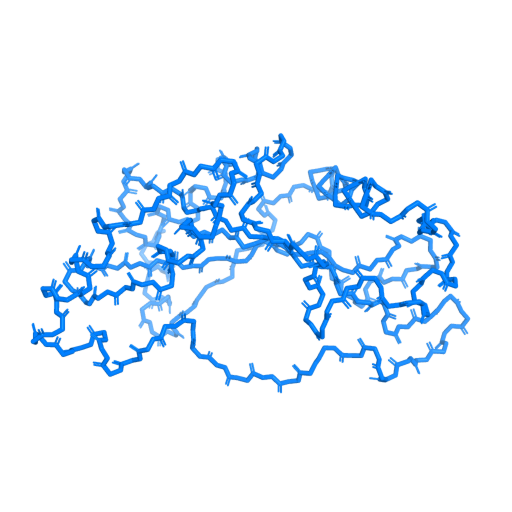4 GLY A N 1
ATOM 1620 C CA . GLY A 1 194 ? 10.239 -3.379 -7.249 1.00 64.62 194 GLY A CA 1
ATOM 1621 C C . GLY A 1 194 ? 8.947 -2.612 -6.947 1.00 64.62 194 GLY A C 1
ATOM 1622 O O . GLY A 1 194 ? 8.965 -1.382 -6.870 1.00 64.62 194 GLY A O 1
ATOM 1623 N N . GLY A 1 195 ? 7.838 -3.333 -6.757 1.00 75.25 195 GLY A N 1
ATOM 1624 C CA . GLY A 1 195 ? 6.506 -2.764 -6.547 1.00 75.25 195 GLY A CA 1
ATOM 1625 C C . GLY A 1 195 ? 5.908 -3.102 -5.184 1.00 75.25 195 GLY A C 1
ATOM 1626 O O . GLY A 1 195 ? 5.957 -4.252 -4.745 1.00 75.25 195 GLY A O 1
ATOM 1627 N N . THR A 1 196 ? 5.305 -2.115 -4.521 1.00 79.69 196 THR A N 1
ATOM 1628 C CA . THR A 1 196 ? 4.527 -2.335 -3.298 1.00 79.69 196 THR A CA 1
ATOM 1629 C C . THR A 1 196 ? 3.182 -1.621 -3.329 1.00 79.69 196 THR A C 1
ATOM 1631 O O . THR A 1 196 ? 3.035 -0.553 -3.925 1.00 79.69 196 THR A O 1
ATOM 1634 N N . ILE A 1 197 ? 2.183 -2.200 -2.664 1.00 82.31 197 ILE A N 1
ATOM 1635 C CA . ILE A 1 197 ? 0.855 -1.600 -2.495 1.00 82.31 197 ILE A CA 1
ATOM 1636 C C . ILE A 1 197 ? 0.585 -1.417 -1.010 1.00 82.31 197 ILE A C 1
ATOM 1638 O O . ILE A 1 197 ? 0.756 -2.350 -0.225 1.00 82.31 197 ILE A O 1
ATOM 1642 N N . VAL A 1 198 ? 0.124 -0.225 -0.639 1.00 79.56 198 VAL A N 1
ATOM 1643 C CA . VAL A 1 198 ? -0.352 0.044 0.717 1.00 79.56 198 VAL A CA 1
ATOM 1644 C C . VAL A 1 198 ? -1.798 -0.442 0.834 1.00 79.56 198 VAL A C 1
ATOM 1646 O O . VAL A 1 198 ? -2.666 -0.083 0.026 1.00 79.56 198 VAL A O 1
ATOM 1649 N N . VAL A 1 199 ? -2.029 -1.295 1.829 1.00 79.06 199 VAL A N 1
ATOM 1650 C CA . VAL A 1 199 ? -3.337 -1.843 2.197 1.00 79.06 199 VAL A CA 1
ATOM 1651 C C . VAL A 1 199 ? -3.546 -1.520 3.667 1.00 79.06 199 VAL A C 1
ATOM 1653 O O . VAL A 1 199 ? -2.718 -1.891 4.491 1.00 79.06 199 VAL A O 1
ATOM 1656 N N . GLN A 1 200 ? -4.607 -0.796 3.989 1.00 70.81 200 GLN A N 1
ATOM 1657 C CA . GLN A 1 200 ? -4.945 -0.373 5.349 1.00 70.81 200 GLN A CA 1
ATOM 1658 C C . GLN A 1 200 ? -6.319 -0.916 5.714 1.00 70.81 200 GLN A C 1
ATOM 1660 O O . GLN A 1 200 ? -7.094 -1.187 4.765 1.00 70.81 200 GLN A O 1
#

Foldseek 3Di:
DVVQQVVCVVPVDDDDPPLDDLVLLLVVVVVVQVVLCVVPVVADQQDLCSVVVPQAPLFQFGPPDFFDDDPSLVCSLVRVSNLVSVCVHQVDPPDDKFTGGKGFAFQQAAQVRDGNPVSDRDDDDDDLEDPVLQEDPVNPVVLVVVLVPQDPDPVDRNSSVCNLHSHHCVVPDDDKDKDWSDDSPPDHNGRGTTMIDIID

Organism: NCBI:txid210454